Protein AF-A0A9D4TKS0-F1 (afdb_monomer_lite)

pLDDT: mean 78.06, std 18.67, range [32.88, 98.06]

Organism: Chlorella vulgaris (NCBI:txid3077)

Foldseek 3Di:
DDPVVVVVVVVVVVVVVVVVVVVVVVVVLVPCDPLLVVLLVVVVVQQADPVLSVVCCVPPVVLSVDDCVQQQVVLSVVCVVLPQGHPLVNVLCSLAVLSSRADVQFALVLLLVVLVQLVHHSNLVSVPSANLSRVDGSLLLVLLLVVCVVLQFDSNLSSCCCRPPVVLSSVSSVLCCVLCVPSSVVSSPDRDPVVVVVPDPDPPDDDDDDDDDDPPDDDPVVVVVSLVPCVVVVLVSLVVSLVVLVVPPPPDDPPPPVVSSVVSSVSSVVSSVVSVVVVVVVVVPDPPDPDD

Secondary structure (DSSP, 8-state):
--HHHHHHHHHHHHHHHHHHHHHHHHHHHTS--HHHHHHHHHHHHTT--HHHHHHHHHH-GGGGGS-IIIIIHHHHHHHHHTT--THHHHHHHHH-GGGGGS-IIIIIHHHHHHHHHTT--TTHHHH---GGGGTS-HHHHHHHHHHHHHTT--HHHHHHHHHH-HHHHHHHHHHHHHH-HHHHHHT---TT-GGGTS--TT--------------PPPHHHHHHHHHHHHHHHHHHHHHHHHHHHHT--SSSS---HHHHHHHHHHHHHHHHHHHHHHHHHHHSPP-----

Structure (mmCIF, N/CA/C/O backbone):
data_AF-A0A9D4TKS0-F1
#
_entry.id   AF-A0A9D4TKS0-F1
#
loop_
_atom_site.group_PDB
_atom_site.id
_atom_site.type_symbol
_atom_site.label_atom_id
_atom_site.label_alt_id
_atom_site.label_comp_id
_atom_site.label_asym_id
_atom_site.label_entity_id
_atom_site.label_seq_id
_atom_site.pdbx_PDB_ins_code
_atom_site.Cartn_x
_atom_site.Cartn_y
_atom_site.Cartn_z
_atom_site.occupancy
_atom_site.B_iso_or_equiv
_atom_site.auth_seq_id
_atom_site.auth_comp_id
_atom_site.auth_asym_id
_atom_site.auth_atom_id
_atom_site.pdbx_PDB_model_num
ATOM 1 N N . MET A 1 1 ? 24.112 19.909 50.375 1.00 55.34 1 MET A N 1
ATOM 2 C CA . MET A 1 1 ? 23.151 19.239 49.461 1.00 55.34 1 MET A CA 1
ATOM 3 C C . MET A 1 1 ? 23.863 18.834 48.174 1.00 55.34 1 MET A C 1
ATOM 5 O O . MET A 1 1 ? 24.307 19.712 47.439 1.00 55.34 1 MET A O 1
ATOM 9 N N . SER A 1 2 ? 24.017 17.525 47.944 1.00 74.38 2 SER A N 1
ATOM 10 C CA . SER A 1 2 ? 24.824 16.940 46.858 1.00 74.38 2 SER A CA 1
ATOM 11 C C . SER A 1 2 ? 24.284 17.270 45.458 1.00 74.38 2 SER A C 1
ATOM 13 O O . SER A 1 2 ? 23.077 17.291 45.235 1.00 74.38 2 SER A O 1
ATOM 15 N N . VAL A 1 3 ? 25.176 17.509 44.495 1.00 76.56 3 VAL A N 1
ATOM 16 C CA . VAL A 1 3 ? 24.845 17.743 43.074 1.00 76.56 3 VAL A CA 1
ATOM 17 C C . VAL A 1 3 ? 24.069 16.558 42.472 1.00 76.56 3 VAL A C 1
ATOM 19 O O . VAL A 1 3 ? 23.178 16.760 41.644 1.00 76.56 3 VAL A O 1
ATOM 22 N N . ALA A 1 4 ? 24.301 15.342 42.978 1.00 72.69 4 ALA A N 1
ATOM 23 C CA . ALA A 1 4 ? 23.609 14.125 42.555 1.00 72.69 4 ALA A CA 1
ATOM 24 C C . ALA A 1 4 ? 22.087 14.161 42.807 1.00 72.69 4 ALA A C 1
ATOM 26 O O . ALA A 1 4 ? 21.318 13.595 42.026 1.00 72.69 4 ALA A O 1
ATOM 27 N N . SER A 1 5 ? 21.617 14.877 43.839 1.00 75.06 5 SER A N 1
ATOM 28 C CA . SER A 1 5 ? 20.178 14.974 44.136 1.00 75.06 5 SER A CA 1
ATOM 29 C C . SER A 1 5 ? 19.434 15.979 43.248 1.00 75.06 5 SER A C 1
ATOM 31 O O . SER A 1 5 ? 18.209 15.918 43.125 1.00 75.06 5 SER A O 1
ATOM 33 N N . ARG A 1 6 ? 20.150 16.902 42.588 1.00 75.38 6 ARG A N 1
ATOM 34 C CA . ARG A 1 6 ? 19.545 17.876 41.661 1.00 75.38 6 ARG A CA 1
ATOM 35 C C . ARG A 1 6 ? 19.346 17.296 40.263 1.00 75.38 6 ARG A C 1
ATOM 37 O O . ARG A 1 6 ? 18.352 17.620 39.616 1.00 75.38 6 ARG A O 1
ATOM 44 N N . LEU A 1 7 ? 20.264 16.439 39.815 1.00 72.25 7 LEU A N 1
ATOM 45 C CA . LEU A 1 7 ? 20.176 15.767 38.516 1.00 72.25 7 LEU A CA 1
ATOM 46 C C . LEU A 1 7 ? 19.000 14.788 38.476 1.00 72.25 7 LEU A C 1
ATOM 48 O O . LEU A 1 7 ? 18.153 14.906 37.598 1.00 72.25 7 LEU A O 1
ATOM 52 N N . THR A 1 8 ? 18.861 13.931 39.488 1.00 84.00 8 THR A N 1
ATOM 53 C CA . THR A 1 8 ? 17.746 12.970 39.604 1.00 84.00 8 THR A CA 1
ATOM 54 C C . THR A 1 8 ? 16.370 13.642 39.649 1.00 84.00 8 THR A C 1
ATOM 56 O O . THR A 1 8 ? 15.440 13.185 38.985 1.00 84.00 8 THR A O 1
ATOM 59 N N . ARG A 1 9 ? 16.228 14.783 40.340 1.00 80.75 9 ARG A N 1
ATOM 60 C CA . ARG A 1 9 ? 14.964 15.547 40.341 1.00 80.75 9 ARG A CA 1
ATOM 61 C C . ARG A 1 9 ? 14.571 16.074 38.962 1.00 80.75 9 ARG A C 1
ATOM 63 O O . ARG A 1 9 ? 13.382 16.101 38.651 1.00 80.75 9 ARG A O 1
ATOM 70 N N . ARG A 1 10 ? 15.534 16.497 38.135 1.00 82.62 10 ARG A N 1
ATOM 71 C CA . ARG A 1 10 ? 15.244 17.023 36.790 1.00 82.62 10 ARG A CA 1
ATOM 72 C C . ARG A 1 10 ? 14.795 15.918 35.835 1.00 82.62 10 ARG A C 1
ATOM 74 O O . ARG A 1 10 ? 13.834 16.129 35.098 1.00 82.62 10 ARG A O 1
ATOM 81 N N . THR A 1 11 ? 15.417 14.741 35.888 1.00 88.94 11 THR A N 1
ATOM 82 C CA . THR A 1 11 ? 15.036 13.599 35.039 1.00 88.94 11 THR A CA 1
ATOM 83 C C . THR A 1 11 ? 13.640 13.087 35.379 1.00 88.94 11 THR A C 1
ATOM 85 O O . THR A 1 11 ? 12.819 12.904 34.482 1.00 88.94 11 THR A O 1
ATOM 88 N N . ILE A 1 12 ? 13.328 12.951 36.671 1.00 88.75 12 ILE A N 1
ATOM 89 C CA . ILE A 1 12 ? 12.004 12.505 37.127 1.00 88.75 12 ILE A CA 1
ATOM 90 C C . ILE A 1 12 ? 10.926 13.527 36.744 1.00 88.75 12 ILE A C 1
ATOM 92 O O . ILE A 1 12 ? 9.884 13.150 36.218 1.00 88.75 12 ILE A O 1
ATOM 96 N N . ALA A 1 13 ? 11.181 14.826 36.926 1.00 85.56 13 ALA A N 1
ATOM 97 C CA . ALA A 1 13 ? 10.221 15.863 36.545 1.00 85.56 13 ALA A CA 1
ATOM 98 C C . ALA A 1 13 ? 9.935 15.884 35.030 1.00 85.56 13 ALA A C 1
ATOM 100 O O . ALA A 1 13 ? 8.801 16.143 34.626 1.00 85.56 13 ALA A O 1
ATOM 101 N N . SER A 1 14 ? 10.940 15.597 34.195 1.00 87.88 14 SER A N 1
ATOM 102 C CA . SER A 1 14 ? 10.762 15.465 32.744 1.00 87.88 14 SER A CA 1
ATOM 103 C C . SER A 1 14 ? 9.922 14.234 32.388 1.00 87.88 14 SER A C 1
ATOM 105 O O . SER A 1 14 ? 8.939 14.348 31.655 1.00 87.88 14 SER A O 1
ATOM 107 N N . ALA A 1 15 ? 10.236 13.078 32.982 1.00 90.12 15 ALA A N 1
ATOM 108 C CA . ALA A 1 15 ? 9.499 11.835 32.765 1.00 90.12 15 ALA A CA 1
ATOM 109 C C . ALA A 1 15 ? 8.028 11.946 33.201 1.00 90.12 15 ALA A C 1
ATOM 111 O O . ALA A 1 15 ? 7.133 11.557 32.456 1.00 90.12 15 ALA A O 1
ATOM 112 N N . VAL A 1 16 ? 7.757 12.560 34.357 1.00 90.81 16 VAL A N 1
ATOM 113 C CA . VAL A 1 16 ? 6.388 12.784 34.853 1.00 90.81 16 VAL A CA 1
ATOM 114 C C . VAL A 1 16 ? 5.611 13.735 33.940 1.00 90.81 16 VAL A C 1
ATOM 116 O O . VAL A 1 16 ? 4.436 13.493 33.677 1.00 90.81 16 VAL A O 1
ATOM 119 N N . LYS A 1 17 ? 6.245 14.781 33.391 1.00 85.12 17 LYS A N 1
ATOM 120 C CA . LYS A 1 17 ? 5.600 15.655 32.394 1.00 85.12 17 LYS A CA 1
ATOM 121 C C . LYS A 1 17 ? 5.296 14.918 31.087 1.00 85.12 17 LYS A C 1
ATOM 123 O O . LYS A 1 17 ? 4.233 15.145 30.513 1.00 85.12 17 LYS A O 1
ATOM 128 N N . GLY A 1 18 ? 6.190 14.035 30.635 1.00 91.88 18 GLY A N 1
ATOM 129 C CA . GLY A 1 18 ? 5.951 13.158 29.484 1.00 91.88 18 GLY A CA 1
ATOM 130 C C . GLY A 1 18 ? 4.774 12.210 29.719 1.00 91.88 18 GLY A C 1
ATOM 131 O O . GLY A 1 18 ? 3.859 12.148 28.900 1.00 91.88 18 GLY A O 1
ATOM 132 N N . LEU A 1 19 ? 4.739 11.559 30.885 1.00 89.19 19 LEU A N 1
ATOM 133 C CA . LEU A 1 19 ? 3.662 10.652 31.278 1.00 89.19 19 LEU A CA 1
ATOM 134 C C . LEU A 1 19 ? 2.327 11.387 31.445 1.00 89.19 19 LEU A C 1
ATOM 136 O O . LEU A 1 19 ? 1.300 10.895 31.002 1.00 89.19 19 LEU A O 1
ATOM 140 N N . HIS A 1 20 ? 2.325 12.589 32.023 1.00 78.56 20 HIS A N 1
ATOM 141 C CA . HIS A 1 20 ? 1.116 13.397 32.164 1.00 78.56 20 HIS A CA 1
ATOM 142 C C . HIS A 1 20 ? 0.569 13.860 30.806 1.00 78.56 20 HIS A C 1
ATOM 144 O O . HIS A 1 20 ? -0.639 13.812 30.596 1.00 78.56 20 HIS A O 1
ATOM 150 N N . ARG A 1 21 ? 1.433 14.240 29.850 1.00 80.31 21 ARG A N 1
ATOM 151 C CA . ARG A 1 21 ? 1.002 14.526 28.469 1.00 80.31 21 ARG A CA 1
ATOM 152 C C . ARG A 1 21 ? 0.395 13.289 27.807 1.00 80.31 21 ARG A C 1
ATOM 154 O O . ARG A 1 21 ? -0.659 13.406 27.194 1.00 80.31 21 ARG A O 1
ATOM 161 N N . LEU A 1 22 ? 0.995 12.114 28.000 1.00 84.25 22 LEU A N 1
ATOM 162 C CA . LEU A 1 22 ? 0.429 10.838 27.554 1.00 84.25 22 LEU A CA 1
ATOM 163 C C . LEU A 1 22 ? -0.932 10.554 28.201 1.00 84.25 22 LEU A C 1
ATOM 165 O O . LEU A 1 22 ? -1.883 10.251 27.496 1.00 84.25 22 LEU A O 1
ATOM 169 N N . VAL A 1 23 ? -1.063 10.709 29.519 1.00 80.06 23 VAL A N 1
ATOM 170 C CA . VAL A 1 23 ? -2.320 10.474 30.250 1.00 80.06 23 VAL A CA 1
ATOM 171 C C . VAL A 1 23 ? -3.410 11.469 29.852 1.00 80.06 23 VAL A C 1
ATOM 173 O O . VAL A 1 23 ? -4.571 11.079 29.759 1.00 80.06 23 VAL A O 1
ATOM 176 N N . MET A 1 24 ? -3.069 12.728 29.576 1.00 75.44 24 MET A N 1
ATOM 177 C CA . MET A 1 24 ? -4.030 13.730 29.101 1.00 75.44 24 MET A CA 1
ATOM 178 C C . MET A 1 24 ? -4.477 13.452 27.662 1.00 75.44 24 MET A C 1
ATOM 180 O O . MET A 1 24 ? -5.665 13.570 27.371 1.00 75.44 24 MET A O 1
ATOM 184 N N . LEU A 1 25 ? -3.574 12.993 26.787 1.00 73.25 25 LEU A N 1
ATOM 185 C CA . LEU A 1 25 ? -3.942 12.490 25.459 1.00 73.25 25 LEU A CA 1
ATOM 186 C C . LEU A 1 25 ? -4.845 11.252 25.578 1.00 73.25 25 LEU A C 1
ATOM 188 O O . LEU A 1 25 ? -5.899 11.201 24.956 1.00 73.25 25 LEU A O 1
ATOM 192 N N . LEU A 1 26 ? -4.507 10.305 26.458 1.00 67.00 26 LEU A N 1
ATOM 193 C CA . LEU A 1 26 ? -5.308 9.104 26.724 1.00 67.00 26 LEU A CA 1
ATOM 194 C C . LEU A 1 26 ? -6.687 9.430 27.325 1.00 67.00 26 LEU A C 1
ATOM 196 O O . LEU A 1 26 ? -7.675 8.794 26.975 1.00 67.00 26 LEU A O 1
ATOM 200 N N . SER A 1 27 ? -6.781 10.432 28.200 1.00 60.28 27 SER A N 1
ATOM 201 C CA . SER A 1 27 ? -8.046 10.857 28.816 1.00 60.28 27 SER A CA 1
ATOM 202 C C . SER A 1 27 ? -8.930 11.614 27.825 1.00 60.28 27 SER A C 1
ATOM 204 O O . SER A 1 27 ? -10.141 11.422 27.821 1.00 60.28 27 SER A O 1
ATOM 206 N N . SER A 1 28 ? -8.334 12.399 26.923 1.00 57.75 28 SER A N 1
ATOM 207 C CA . SER A 1 28 ? -9.055 13.032 25.816 1.00 57.75 28 SER A CA 1
ATOM 208 C C . SER A 1 28 ? -9.526 12.004 24.773 1.00 57.75 28 SER A C 1
ATOM 210 O O . SER A 1 28 ? -10.580 12.186 24.172 1.00 57.75 28 SER A O 1
ATOM 212 N N . MET A 1 29 ? -8.828 10.869 24.642 1.00 58.50 29 MET A N 1
ATOM 213 C CA . MET A 1 29 ? -9.263 9.719 23.835 1.00 58.50 29 MET A CA 1
ATOM 214 C C . MET A 1 29 ? -10.369 8.865 24.485 1.00 58.50 29 MET A C 1
ATOM 216 O O . MET A 1 29 ? -11.020 8.094 23.783 1.00 58.50 29 MET A O 1
ATOM 220 N N . ARG A 1 30 ? -10.621 8.988 25.798 1.00 57.59 30 ARG A N 1
ATOM 221 C CA . ARG A 1 30 ? -11.668 8.212 26.499 1.00 57.59 30 ARG A CA 1
ATOM 222 C C . ARG A 1 30 ? -13.082 8.754 26.318 1.00 57.59 30 ARG A C 1
ATOM 224 O O . ARG A 1 30 ? -14.036 8.058 26.658 1.00 57.59 30 ARG A O 1
ATOM 231 N N . HIS A 1 31 ? -13.252 9.936 25.734 1.00 58.41 31 HIS A N 1
ATOM 232 C CA . HIS A 1 31 ? -14.534 10.285 25.134 1.00 58.41 31 HIS A CA 1
ATOM 233 C C . HIS A 1 31 ? -14.590 9.697 23.729 1.00 58.41 31 HIS A C 1
ATOM 235 O O . HIS A 1 31 ? -14.363 10.378 22.731 1.00 58.41 31 HIS A O 1
ATOM 241 N N . THR A 1 32 ? -14.890 8.397 23.662 1.00 64.62 32 THR A N 1
ATOM 242 C CA . THR A 1 32 ? -15.322 7.773 22.416 1.00 64.62 32 THR A CA 1
ATOM 243 C C . THR A 1 32 ? -16.574 8.506 21.965 1.00 64.62 32 THR A C 1
ATOM 245 O O . THR A 1 32 ? -17.623 8.415 22.604 1.00 64.62 32 THR A O 1
ATOM 248 N N . SER A 1 33 ? -16.452 9.281 20.891 1.00 83.75 33 SER A N 1
ATOM 249 C CA . SER A 1 33 ? -17.619 9.880 20.255 1.00 83.75 33 SER A CA 1
ATOM 250 C C . SER A 1 33 ? -18.615 8.775 19.882 1.00 83.75 33 SER A C 1
ATOM 252 O O . SER A 1 33 ? -18.212 7.635 19.624 1.00 83.75 33 SER A O 1
ATOM 254 N N . ALA A 1 34 ? -19.906 9.102 19.810 1.00 88.12 34 ALA A N 1
ATOM 255 C CA . ALA A 1 34 ? -20.917 8.163 19.318 1.00 88.12 34 ALA A CA 1
ATOM 256 C C . ALA A 1 34 ? -20.515 7.559 17.953 1.00 88.12 34 ALA A C 1
ATOM 258 O O . ALA A 1 34 ? -20.736 6.375 17.709 1.00 88.12 34 ALA A O 1
ATOM 259 N N . THR A 1 35 ? -19.831 8.342 17.108 1.00 91.06 35 THR A N 1
ATOM 260 C CA . THR A 1 35 ? -19.258 7.898 15.830 1.00 91.06 35 THR A CA 1
ATOM 261 C C . THR A 1 35 ? -18.210 6.803 16.010 1.00 91.06 35 THR A C 1
ATOM 263 O O . THR A 1 35 ? -18.296 5.766 15.359 1.00 91.06 35 THR A O 1
ATOM 266 N N . THR A 1 36 ? -17.256 6.984 16.927 1.00 92.88 36 THR A N 1
ATOM 267 C CA . THR A 1 36 ? -16.220 5.982 17.226 1.00 92.88 36 THR A CA 1
ATOM 268 C C . THR A 1 36 ? -16.853 4.666 17.664 1.00 92.88 36 THR A C 1
ATOM 270 O O . THR A 1 36 ? -16.512 3.612 17.140 1.00 92.88 36 THR A O 1
ATOM 273 N N . GLN A 1 37 ? -17.822 4.732 18.577 1.00 94.44 37 GLN A N 1
ATOM 274 C CA . GLN A 1 37 ? -18.502 3.551 19.104 1.00 94.44 37 GLN A CA 1
ATOM 275 C C . GLN A 1 37 ? -19.321 2.825 18.023 1.00 94.44 37 GLN A C 1
ATOM 277 O O . GLN A 1 37 ? -19.338 1.592 17.976 1.00 94.44 37 GLN A O 1
ATOM 282 N N . TYR A 1 38 ? -19.953 3.589 17.125 1.00 96.31 38 TYR A N 1
ATOM 283 C CA . TYR A 1 38 ? -20.675 3.071 15.967 1.00 96.31 38 TYR A CA 1
ATOM 284 C C . TYR A 1 38 ? -19.747 2.352 14.980 1.00 96.31 38 TYR A C 1
ATOM 286 O O . TYR A 1 38 ? -20.040 1.214 14.607 1.00 96.31 38 TYR A O 1
ATOM 294 N N . VAL A 1 39 ? -18.614 2.963 14.611 1.00 97.19 39 VAL A N 1
ATOM 295 C CA . VAL A 1 39 ? -17.613 2.346 13.724 1.00 97.19 39 VAL A CA 1
ATOM 296 C C . VAL A 1 39 ? -17.037 1.077 14.358 1.00 97.19 39 VAL A C 1
ATOM 298 O O . VAL A 1 39 ? -17.027 0.040 13.699 1.00 97.19 39 VAL A O 1
ATOM 301 N N . SER A 1 40 ? -16.649 1.107 15.640 1.00 96.69 40 SER A N 1
ATOM 302 C CA . SER A 1 40 ? -16.158 -0.084 16.354 1.00 96.69 40 SER A CA 1
ATOM 303 C C . SER A 1 40 ? -17.179 -1.217 16.331 1.00 96.69 40 SER A C 1
ATOM 305 O O . SER A 1 40 ? -16.850 -2.344 15.975 1.00 96.69 40 SER A O 1
ATOM 307 N N . SER A 1 41 ? -18.439 -0.910 16.652 1.00 97.75 41 SER A N 1
ATOM 308 C CA . SER A 1 41 ? -19.523 -1.896 16.661 1.00 97.75 41 SER A CA 1
ATOM 309 C C . SER A 1 41 ? -19.814 -2.444 15.262 1.00 97.75 41 SER A C 1
ATOM 311 O O . SER A 1 41 ? -20.145 -3.618 15.117 1.00 97.75 41 SER A O 1
ATOM 313 N N . TYR A 1 42 ? -19.708 -1.611 14.222 1.00 98.00 42 TYR A N 1
ATOM 314 C CA . TYR A 1 42 ? -19.833 -2.061 12.840 1.00 98.00 42 TYR A CA 1
ATOM 315 C C . TYR A 1 42 ? -18.703 -3.020 12.474 1.00 98.00 42 TYR A C 1
ATOM 317 O O . TYR A 1 42 ? -18.993 -4.148 12.091 1.00 98.00 42 TYR A O 1
ATOM 325 N N . LEU A 1 43 ? -17.442 -2.620 12.654 1.00 97.69 43 LEU A N 1
ATOM 326 C CA . LEU A 1 43 ? -16.275 -3.452 12.350 1.00 97.69 43 LEU A CA 1
ATOM 327 C C . LEU A 1 43 ? -16.288 -4.774 13.134 1.00 97.69 43 LEU A C 1
ATOM 329 O O . LEU A 1 43 ? -15.983 -5.822 12.568 1.00 97.69 43 LEU A O 1
ATOM 333 N N . GLN A 1 44 ? -16.742 -4.753 14.390 1.00 97.62 44 GLN A N 1
ATOM 334 C CA . GLN A 1 44 ? -16.917 -5.963 15.193 1.00 97.62 44 GLN A CA 1
ATOM 335 C C . GLN A 1 44 ? -17.935 -6.932 14.577 1.00 97.62 44 GLN A C 1
ATOM 337 O O . GLN A 1 44 ? -17.680 -8.132 14.504 1.00 97.62 44 GLN A O 1
ATOM 342 N N . ARG A 1 45 ? -19.062 -6.427 14.053 1.00 97.88 45 ARG A N 1
ATOM 343 C CA . ARG A 1 45 ? -20.033 -7.252 13.304 1.00 97.88 45 ARG A CA 1
ATOM 344 C C . ARG A 1 45 ? -19.471 -7.793 11.991 1.00 97.88 45 ARG A C 1
ATOM 346 O O . ARG A 1 45 ? -19.938 -8.826 11.528 1.00 97.88 45 ARG A O 1
ATOM 353 N N . GLN A 1 46 ? -18.482 -7.121 11.401 1.00 97.50 46 GLN A N 1
ATOM 354 C CA . GLN A 1 46 ? -17.780 -7.611 10.210 1.00 97.50 46 GLN A CA 1
ATOM 355 C C . GLN A 1 46 ? -16.722 -8.682 10.534 1.00 97.50 46 GLN A C 1
ATOM 357 O O . GLN A 1 46 ? -16.063 -9.165 9.615 1.00 97.50 46 GLN A O 1
ATOM 362 N N . GLY A 1 47 ? -16.575 -9.068 11.809 1.00 96.25 47 GLY A N 1
ATOM 363 C CA . GLY A 1 47 ? -15.661 -10.116 12.264 1.00 96.25 47 GLY A CA 1
ATOM 364 C C . GLY A 1 47 ? -14.326 -9.606 12.807 1.00 96.25 47 GLY A C 1
ATOM 365 O O . GLY A 1 47 ? -13.468 -10.422 13.123 1.00 96.25 47 GLY A O 1
ATOM 366 N N . ILE A 1 48 ? -14.132 -8.286 12.934 1.00 97.19 48 ILE A N 1
ATOM 367 C CA . ILE A 1 48 ? -12.908 -7.730 13.526 1.00 97.19 48 ILE A CA 1
ATOM 368 C C . ILE A 1 48 ? -12.963 -7.874 15.049 1.00 97.19 48 ILE A C 1
ATOM 370 O O . ILE A 1 48 ? -13.869 -7.361 15.704 1.00 97.19 48 ILE A O 1
ATOM 374 N N . ASP A 1 49 ? -11.987 -8.572 15.623 1.00 96.56 49 ASP A N 1
ATOM 375 C CA . ASP A 1 49 ? -11.927 -8.804 17.063 1.00 96.56 49 ASP A CA 1
ATOM 376 C C . ASP A 1 49 ? -11.586 -7.528 17.855 1.00 96.56 49 ASP A C 1
ATOM 378 O O . ASP A 1 49 ? -11.011 -6.566 17.337 1.00 96.56 49 ASP A O 1
ATOM 382 N N . SER A 1 50 ? -11.924 -7.526 19.146 1.00 96.06 50 SER A N 1
ATOM 383 C CA . SER A 1 50 ? -11.731 -6.370 20.027 1.00 96.06 50 SER A CA 1
ATOM 384 C C . SER A 1 50 ? -10.270 -5.935 20.146 1.00 96.06 50 SER A C 1
ATOM 386 O O . SER A 1 50 ? -10.008 -4.737 20.208 1.00 96.06 50 SER A O 1
ATOM 388 N N . PHE A 1 51 ? -9.318 -6.872 20.129 1.00 95.25 51 PHE A N 1
ATOM 389 C CA . PHE A 1 51 ? -7.896 -6.543 20.212 1.00 95.25 51 PHE A CA 1
ATOM 390 C C . PHE A 1 51 ? -7.425 -5.819 18.943 1.00 95.25 51 PHE A C 1
ATOM 392 O O . PHE A 1 51 ? -6.733 -4.804 19.033 1.00 95.25 51 PHE A O 1
ATOM 399 N N . THR A 1 52 ? -7.865 -6.259 17.761 1.00 95.81 52 THR A N 1
ATOM 400 C CA . THR A 1 52 ? -7.594 -5.546 16.499 1.00 95.81 52 THR A CA 1
ATOM 401 C C . THR A 1 52 ? -8.224 -4.154 16.477 1.00 95.81 52 THR A C 1
ATOM 403 O O . THR A 1 52 ? -7.611 -3.218 15.968 1.00 95.81 52 THR A O 1
ATOM 406 N N . LEU A 1 53 ? -9.417 -3.978 17.054 1.00 96.38 53 LEU A N 1
ATOM 407 C CA . LEU A 1 53 ? -10.051 -2.659 17.166 1.00 96.38 53 LEU A CA 1
ATOM 408 C C . LEU A 1 53 ? -9.269 -1.711 18.081 1.00 96.38 53 LEU A C 1
ATOM 410 O O . LEU A 1 53 ? -9.068 -0.551 17.722 1.00 96.38 53 LEU A O 1
ATOM 414 N N . GLU A 1 54 ? -8.792 -2.191 19.229 1.00 93.94 54 GLU A N 1
ATOM 415 C CA . GLU A 1 54 ? -7.931 -1.407 20.123 1.00 93.94 54 GLU A CA 1
ATOM 416 C C . GLU A 1 54 ? -6.607 -1.042 19.438 1.00 93.94 54 GLU A C 1
ATOM 418 O O . GLU A 1 54 ? -6.177 0.114 19.476 1.00 93.94 54 GLU A O 1
ATOM 423 N N . TYR A 1 55 ? -5.996 -2.002 18.737 1.00 92.69 55 TYR A N 1
ATOM 424 C CA . TYR A 1 55 ? -4.799 -1.768 17.936 1.00 92.69 55 TYR A CA 1
ATOM 425 C C . TYR A 1 55 ? -5.035 -0.706 16.853 1.00 92.69 55 TYR A C 1
ATOM 427 O O . TYR A 1 55 ? -4.235 0.224 16.719 1.00 92.69 55 TYR A O 1
ATOM 435 N N . LEU A 1 56 ? -6.148 -0.790 16.117 1.00 95.00 56 LEU A N 1
ATOM 436 C CA . LEU A 1 56 ? -6.554 0.214 15.131 1.00 95.00 56 LEU A CA 1
ATOM 437 C C . LEU A 1 56 ? -6.737 1.590 15.766 1.00 95.00 56 LEU A C 1
ATOM 439 O O . LEU A 1 56 ? -6.334 2.595 15.186 1.00 95.00 56 LEU A O 1
ATOM 443 N N . GLN A 1 57 ? -7.331 1.656 16.957 1.00 92.62 57 GLN A N 1
ATOM 444 C CA . GLN A 1 57 ? -7.579 2.922 17.642 1.00 92.62 57 GLN A CA 1
ATOM 445 C C . GLN A 1 57 ? -6.273 3.617 18.038 1.00 92.62 57 GLN A C 1
ATOM 447 O O . GLN A 1 57 ? -6.190 4.843 17.975 1.00 92.62 57 GLN A O 1
ATOM 452 N N . ILE A 1 58 ? -5.248 2.842 18.401 1.00 90.19 58 ILE A N 1
ATOM 453 C CA . ILE A 1 58 ? -3.920 3.355 18.754 1.00 90.19 58 ILE A CA 1
ATOM 454 C C . ILE A 1 58 ? -3.121 3.734 17.500 1.00 90.19 58 ILE A C 1
ATOM 456 O O . ILE A 1 58 ? -2.512 4.802 17.461 1.00 90.19 58 ILE A O 1
ATOM 460 N N . THR A 1 59 ? -3.105 2.872 16.482 1.00 91.44 59 THR A N 1
ATOM 461 C CA . THR A 1 59 ? -2.231 3.037 15.306 1.00 91.44 59 THR A CA 1
ATOM 462 C C . THR A 1 59 ? -2.819 3.943 14.231 1.00 91.44 59 THR A C 1
ATOM 464 O O . THR A 1 59 ? -2.089 4.716 13.613 1.00 91.44 59 THR A O 1
ATOM 467 N N . ARG A 1 60 ? -4.137 3.887 14.016 1.00 93.81 60 ARG A N 1
ATOM 468 C CA . ARG A 1 60 ? -4.869 4.682 13.022 1.00 93.81 60 ARG A CA 1
ATOM 469 C C . ARG A 1 60 ? -6.204 5.201 13.571 1.00 93.81 60 ARG A C 1
ATOM 471 O O . ARG A 1 60 ? -7.267 4.856 13.050 1.00 93.81 60 ARG A O 1
ATOM 478 N N . PRO A 1 61 ? -6.182 6.136 14.542 1.00 93.38 61 PRO A N 1
ATOM 479 C CA . PRO A 1 61 ? -7.404 6.706 15.120 1.00 93.38 61 PRO A CA 1
ATOM 480 C C . PRO A 1 61 ? -8.318 7.385 14.084 1.00 93.38 61 PRO A C 1
ATOM 482 O O . PRO A 1 61 ? -9.520 7.513 14.310 1.00 93.38 61 PRO A O 1
ATOM 485 N N . PHE A 1 62 ? -7.773 7.807 12.936 1.00 93.38 62 PHE A N 1
ATOM 486 C CA . PHE A 1 62 ? -8.542 8.419 11.851 1.00 93.38 62 PHE A CA 1
ATOM 487 C C . PHE A 1 62 ? -9.596 7.480 11.240 1.00 93.38 62 PHE A C 1
ATOM 489 O O . PHE A 1 62 ? -10.648 7.967 10.836 1.00 93.38 62 PHE A O 1
ATOM 496 N N . VAL A 1 63 ? -9.387 6.156 11.251 1.00 95.50 63 VAL A N 1
ATOM 497 C CA . VAL A 1 63 ? -10.365 5.180 10.725 1.00 95.50 63 VAL A CA 1
ATOM 498 C C . VAL A 1 63 ? -11.722 5.311 11.430 1.00 95.50 63 VAL A C 1
ATOM 500 O O . VAL A 1 63 ? -12.767 5.223 10.796 1.00 95.50 63 VAL A O 1
ATOM 503 N N . PHE A 1 64 ? -11.731 5.639 12.725 1.00 95.12 64 PHE A N 1
ATOM 504 C CA . PHE A 1 64 ? -12.960 5.821 13.510 1.00 95.12 64 PHE A CA 1
ATOM 505 C C . PHE A 1 64 ? -13.693 7.142 13.243 1.00 95.12 64 PHE A C 1
ATOM 507 O O . PHE A 1 64 ? -14.734 7.404 13.849 1.00 95.12 64 PHE A O 1
ATOM 514 N N . ARG A 1 65 ? -13.142 7.992 12.372 1.00 94.62 65 ARG A N 1
ATOM 515 C CA . ARG A 1 65 ? -13.778 9.226 11.894 1.00 94.62 65 ARG A CA 1
ATOM 516 C C . ARG A 1 65 ? -14.367 9.076 10.491 1.00 94.62 65 ARG A C 1
ATOM 518 O O . ARG A 1 65 ? -15.039 10.002 10.044 1.00 94.62 65 ARG A O 1
ATOM 525 N N . LEU A 1 66 ? -14.112 7.952 9.821 1.00 95.75 66 LEU A N 1
ATOM 526 C CA . LEU A 1 66 ? -14.644 7.653 8.497 1.00 95.75 66 LEU A CA 1
ATOM 527 C C . LEU A 1 66 ? -16.143 7.347 8.554 1.00 95.75 66 LEU A C 1
ATOM 529 O O . LEU A 1 66 ? -16.678 6.878 9.564 1.00 95.75 66 LEU A O 1
ATOM 533 N N . SER A 1 67 ? -16.827 7.600 7.444 1.00 96.81 67 SER A N 1
ATOM 534 C CA . SER A 1 67 ? -18.206 7.183 7.250 1.00 96.81 67 SER A CA 1
ATOM 535 C C . SER A 1 67 ? -18.248 5.686 6.977 1.00 96.81 67 SER A C 1
ATOM 537 O O . SER A 1 67 ? -17.639 5.199 6.027 1.00 96.81 67 SER A O 1
ATOM 539 N N . VAL A 1 68 ? -19.029 4.947 7.769 1.00 97.44 68 VAL A N 1
ATOM 540 C CA . VAL A 1 68 ? -19.229 3.514 7.521 1.00 97.44 68 VAL A CA 1
ATOM 541 C C . VAL A 1 68 ? -19.773 3.277 6.113 1.00 97.44 68 VAL A C 1
ATOM 543 O O . VAL A 1 68 ? -19.208 2.474 5.389 1.00 97.44 68 VAL A O 1
ATOM 546 N N . ALA A 1 69 ? -20.815 4.007 5.710 1.00 97.56 69 ALA A N 1
ATOM 547 C CA . ALA A 1 69 ? -21.499 3.773 4.439 1.00 97.56 69 ALA A CA 1
ATOM 548 C C . ALA A 1 69 ? -20.699 4.238 3.211 1.00 97.56 69 ALA A C 1
ATOM 550 O O . ALA A 1 69 ? -20.814 3.633 2.151 1.00 97.56 69 ALA A O 1
ATOM 551 N N . ARG A 1 70 ? -19.932 5.334 3.323 1.00 96.81 70 ARG A N 1
ATOM 552 C CA . ARG A 1 70 ? -19.206 5.905 2.173 1.00 96.81 70 ARG A CA 1
ATOM 553 C C . ARG A 1 70 ? -17.780 5.395 2.031 1.00 96.81 70 ARG A C 1
ATOM 555 O O . ARG A 1 70 ? -17.319 5.273 0.907 1.00 96.81 70 ARG A O 1
ATOM 562 N N . ASP A 1 71 ? -17.110 5.104 3.143 1.00 96.62 71 ASP A N 1
ATOM 563 C CA . ASP A 1 71 ? -15.676 4.819 3.131 1.00 96.62 71 ASP A CA 1
ATOM 564 C C . ASP A 1 71 ? -15.413 3.343 3.473 1.00 96.62 71 ASP A C 1
ATOM 566 O O . ASP A 1 71 ? -14.833 2.605 2.685 1.00 96.62 71 ASP A O 1
ATOM 570 N N . ILE A 1 72 ? -15.895 2.868 4.629 1.00 97.75 72 ILE A N 1
ATOM 571 C CA . ILE A 1 72 ? -15.518 1.542 5.155 1.00 97.75 72 ILE A CA 1
ATOM 572 C C . ILE A 1 72 ? -16.256 0.400 4.439 1.00 97.75 72 ILE A C 1
ATOM 574 O O . ILE A 1 72 ? -15.651 -0.610 4.084 1.00 97.75 72 ILE A O 1
ATOM 578 N N . GLU A 1 73 ? -17.571 0.513 4.263 1.00 97.94 73 GLU A N 1
ATOM 579 C CA . GLU A 1 73 ? -18.411 -0.543 3.692 1.00 97.94 73 GLU A CA 1
ATOM 580 C C . GLU A 1 73 ? -18.036 -0.888 2.242 1.00 97.94 73 GLU A C 1
ATOM 582 O O . GLU A 1 73 ? -17.876 -2.082 1.965 1.00 97.94 73 GLU A O 1
ATOM 587 N N . PRO A 1 74 ? -17.800 0.086 1.337 1.00 98.06 74 PRO A N 1
ATOM 588 C CA . PRO A 1 74 ? -17.318 -0.209 -0.010 1.00 98.06 74 PRO A CA 1
ATOM 589 C C . PRO A 1 74 ? -15.993 -0.974 -0.003 1.00 98.06 74 PRO A C 1
ATOM 591 O O . PRO A 1 74 ? -15.871 -1.980 -0.699 1.00 98.06 74 PRO A O 1
ATOM 594 N N . VAL A 1 75 ? -15.037 -0.571 0.842 1.00 97.69 75 VAL A N 1
ATOM 595 C CA . VAL A 1 75 ? -13.742 -1.255 0.977 1.00 97.69 75 VAL A CA 1
ATOM 596 C C . VAL A 1 75 ? -13.923 -2.691 1.451 1.00 97.69 75 VAL A C 1
ATOM 598 O O . VAL A 1 75 ? -13.377 -3.613 0.851 1.00 97.69 75 VAL A O 1
ATOM 601 N N . LEU A 1 76 ? -14.708 -2.919 2.506 1.00 97.44 76 LEU A N 1
ATOM 602 C CA . LEU A 1 76 ? -14.940 -4.271 3.019 1.00 97.44 76 LEU A CA 1
ATOM 603 C C . LEU A 1 76 ? -15.692 -5.151 2.015 1.00 97.44 76 LEU A C 1
ATOM 605 O O . LEU A 1 76 ? -15.411 -6.347 1.916 1.00 97.44 76 LEU A O 1
ATOM 609 N N . SER A 1 77 ? -16.634 -4.578 1.266 1.00 97.94 77 SER A N 1
ATOM 610 C CA . SER A 1 77 ? -17.333 -5.275 0.185 1.00 97.94 77 SER A CA 1
ATOM 611 C C . SER A 1 77 ? -16.365 -5.669 -0.932 1.00 97.94 77 SER A C 1
ATOM 613 O O . SER A 1 77 ? -16.332 -6.832 -1.341 1.00 97.94 77 SER A O 1
ATOM 615 N N . TRP A 1 78 ? -15.513 -4.736 -1.363 1.00 97.38 78 TRP A N 1
ATOM 616 C CA . TRP A 1 78 ? -14.480 -4.991 -2.361 1.00 97.38 78 TRP A CA 1
ATOM 617 C C . TRP A 1 78 ? -13.516 -6.088 -1.897 1.00 97.38 78 TRP A C 1
ATOM 619 O O . TRP A 1 78 ? -13.315 -7.068 -2.614 1.00 97.38 78 TRP A O 1
ATOM 629 N N . LEU A 1 79 ? -13.019 -6.006 -0.657 1.00 96.38 79 LEU A N 1
ATOM 630 C CA . LEU A 1 79 ? -12.140 -7.008 -0.046 1.00 96.38 79 LEU A CA 1
ATOM 631 C C . LEU A 1 79 ? -12.765 -8.407 -0.054 1.00 96.38 79 LEU A C 1
ATOM 633 O O . LEU A 1 79 ? -12.098 -9.377 -0.414 1.00 96.38 79 LEU A O 1
ATOM 637 N N . ARG A 1 80 ? -14.059 -8.534 0.253 1.00 96.12 80 ARG A N 1
ATOM 638 C CA . ARG A 1 80 ? -14.758 -9.826 0.158 1.00 96.12 80 ARG A CA 1
ATOM 639 C C . ARG A 1 80 ? -14.878 -10.321 -1.271 1.00 96.12 80 ARG A C 1
ATOM 641 O O . ARG A 1 80 ? -14.730 -11.520 -1.492 1.00 96.12 80 ARG A O 1
ATOM 648 N N . SER A 1 81 ? -15.122 -9.424 -2.224 1.00 96.31 81 SER A N 1
ATOM 649 C CA . SER A 1 81 ? -15.232 -9.782 -3.642 1.00 96.31 81 SER A CA 1
ATOM 650 C C . SER A 1 81 ? -13.926 -10.378 -4.187 1.00 96.31 81 SER A C 1
ATOM 652 O O . SER A 1 81 ? -13.954 -11.329 -4.966 1.00 96.31 81 SER A O 1
ATOM 654 N N . VAL A 1 82 ? -12.778 -9.912 -3.680 1.00 94.62 82 VAL A N 1
ATOM 655 C CA . VAL A 1 82 ? -11.451 -10.483 -3.959 1.00 94.62 82 VAL A CA 1
ATOM 656 C C . VAL A 1 82 ? -11.068 -11.630 -3.003 1.00 94.62 82 VAL A C 1
ATOM 658 O O . VAL A 1 82 ? -9.927 -12.077 -2.986 1.00 94.62 82 VAL A O 1
ATOM 661 N N . GLY A 1 83 ? -12.005 -12.167 -2.216 1.00 93.38 83 GLY A N 1
ATOM 662 C CA . GLY A 1 83 ? -11.784 -13.346 -1.369 1.00 93.38 83 GLY A CA 1
ATOM 663 C C . GLY A 1 83 ? -11.103 -13.079 -0.018 1.00 93.38 83 GLY A C 1
ATOM 664 O O . GLY A 1 83 ? -10.631 -14.023 0.623 1.00 93.38 83 GLY A O 1
ATOM 665 N N . CYS A 1 84 ? -11.052 -11.824 0.438 1.00 93.81 84 CYS A N 1
ATOM 666 C CA . CYS A 1 84 ? -10.623 -11.443 1.784 1.00 93.81 84 CYS A CA 1
ATOM 667 C C . CYS A 1 84 ? -11.831 -11.329 2.727 1.00 93.81 84 CYS A C 1
ATOM 669 O O . CYS A 1 84 ? -12.517 -10.309 2.785 1.00 93.81 84 CYS A O 1
ATOM 671 N N . GLY A 1 85 ? -12.105 -12.390 3.481 1.00 93.44 85 GLY A N 1
ATOM 672 C CA . GLY A 1 85 ? -13.142 -12.409 4.511 1.00 93.44 85 GLY A CA 1
ATOM 673 C C . GLY A 1 85 ? -12.717 -13.242 5.718 1.00 93.44 85 GLY A C 1
ATOM 674 O O . GLY A 1 85 ? -11.701 -13.937 5.664 1.00 93.44 85 GLY A O 1
ATOM 675 N N . GLY A 1 86 ? -13.496 -13.170 6.801 1.00 94.12 86 GLY A N 1
ATOM 676 C CA . GLY A 1 86 ? -13.214 -13.896 8.044 1.00 94.12 86 GLY A CA 1
ATOM 677 C C . GLY A 1 86 ? -11.837 -13.546 8.614 1.00 94.12 86 GLY A C 1
ATOM 678 O O . GLY A 1 86 ? -11.449 -12.379 8.623 1.00 94.12 86 GLY A O 1
ATOM 679 N N . ASP A 1 87 ? -11.078 -14.560 9.022 1.00 94.75 87 ASP A N 1
ATOM 680 C CA . ASP A 1 87 ? -9.768 -14.391 9.666 1.00 94.75 87 ASP A CA 1
ATOM 681 C C . ASP A 1 87 ? -8.749 -13.661 8.778 1.00 94.75 87 ASP A C 1
ATOM 683 O O . ASP A 1 87 ? -7.982 -12.833 9.263 1.00 94.75 87 ASP A O 1
ATOM 687 N N . LYS A 1 88 ? -8.802 -13.867 7.452 1.00 93.25 88 LYS A N 1
ATOM 688 C CA . LYS A 1 88 ? -7.911 -13.167 6.508 1.00 93.25 88 LYS A CA 1
ATOM 689 C C . LYS A 1 88 ? -8.107 -11.656 6.538 1.00 93.25 88 LYS A C 1
ATOM 691 O O . LYS A 1 88 ? -7.145 -10.915 6.366 1.00 93.25 88 LYS A O 1
ATOM 696 N N . LEU A 1 89 ? -9.346 -11.202 6.739 1.00 94.50 89 LEU A N 1
ATOM 697 C CA . LEU A 1 89 ? -9.645 -9.779 6.860 1.00 94.50 89 LEU A CA 1
ATOM 698 C C . LEU A 1 89 ? -9.054 -9.216 8.154 1.00 94.50 89 LEU A C 1
ATOM 700 O O . LEU A 1 89 ? -8.472 -8.135 8.135 1.00 94.50 89 LEU A O 1
ATOM 704 N N . VAL A 1 90 ? -9.171 -9.954 9.261 1.00 95.69 90 VAL A N 1
ATOM 705 C CA . VAL A 1 90 ? -8.594 -9.560 10.553 1.00 95.69 90 VAL A CA 1
ATOM 706 C C . VAL A 1 90 ? -7.078 -9.426 10.442 1.00 95.69 90 VAL A C 1
ATOM 708 O O . VAL A 1 90 ? -6.524 -8.391 10.812 1.00 95.69 90 VAL A O 1
ATOM 711 N N . ASP A 1 91 ? -6.414 -10.430 9.870 1.00 93.94 91 ASP A N 1
ATOM 712 C CA . ASP A 1 91 ? -4.967 -10.408 9.676 1.00 93.94 91 ASP A CA 1
ATOM 713 C C . ASP A 1 91 ? -4.539 -9.273 8.744 1.00 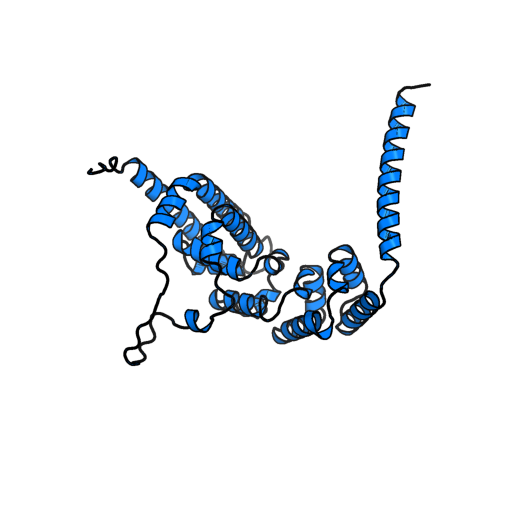93.94 91 ASP A C 1
ATOM 715 O O . ASP A 1 91 ? -3.599 -8.544 9.063 1.00 93.94 91 ASP A O 1
ATOM 719 N N . LEU A 1 92 ? -5.255 -9.051 7.640 1.00 93.69 92 LEU A N 1
ATOM 720 C CA . LEU A 1 92 ? -4.967 -7.948 6.725 1.00 93.69 92 LEU A CA 1
ATOM 721 C C . LEU A 1 92 ? -5.083 -6.588 7.421 1.00 93.69 92 LEU A C 1
ATOM 723 O O . LEU A 1 92 ? -4.194 -5.753 7.290 1.00 93.69 92 LEU A O 1
ATOM 727 N N . VAL A 1 93 ? -6.139 -6.371 8.207 1.00 95.12 93 VAL A N 1
ATOM 728 C CA . VAL A 1 93 ? -6.347 -5.114 8.938 1.00 95.12 93 VAL A CA 1
ATOM 729 C C . VAL A 1 93 ? -5.285 -4.903 10.022 1.00 95.12 93 VAL A C 1
ATOM 731 O O . VAL A 1 93 ? -4.861 -3.768 10.235 1.00 95.12 93 VAL A O 1
ATOM 734 N N . ARG A 1 94 ? -4.807 -5.971 10.674 1.00 93.56 94 ARG A N 1
ATOM 735 C CA . ARG A 1 94 ? -3.691 -5.889 11.634 1.00 93.56 94 ARG A CA 1
ATOM 736 C C . ARG A 1 94 ? -2.388 -5.450 10.967 1.00 93.56 94 ARG A C 1
ATOM 738 O O . ARG A 1 94 ? -1.685 -4.612 11.520 1.00 93.56 94 ARG A O 1
ATOM 745 N N . HIS A 1 95 ? -2.067 -6.000 9.796 1.00 92.31 95 HIS A N 1
ATOM 746 C CA . HIS A 1 95 ? -0.801 -5.717 9.107 1.00 92.31 95 HIS A CA 1
ATOM 747 C C . HIS A 1 95 ? -0.840 -4.422 8.285 1.00 92.31 95 HIS A C 1
ATOM 749 O O . HIS A 1 95 ? 0.166 -3.724 8.173 1.00 92.31 95 HIS A O 1
ATOM 755 N N . ALA A 1 96 ? -1.997 -4.084 7.720 1.00 93.75 96 ALA A N 1
ATOM 756 C CA . ALA A 1 96 ? -2.188 -2.943 6.836 1.00 93.75 96 ALA A CA 1
ATOM 757 C C . ALA A 1 96 ? -3.468 -2.166 7.196 1.00 93.75 96 ALA A C 1
ATOM 759 O O . ALA A 1 96 ? -4.398 -2.079 6.393 1.00 93.75 96 ALA A O 1
ATOM 760 N N . PRO A 1 97 ? -3.527 -1.508 8.369 1.00 94.06 97 PRO A N 1
ATOM 761 C CA . PRO A 1 97 ? -4.740 -0.831 8.844 1.00 94.06 97 PRO A CA 1
ATOM 762 C C . PRO A 1 97 ? -5.216 0.317 7.937 1.00 94.06 97 PRO A C 1
ATOM 764 O O . PRO A 1 97 ? -6.350 0.772 8.045 1.00 94.06 97 PRO A O 1
ATOM 767 N N . GLY A 1 98 ? -4.349 0.807 7.043 1.00 92.50 98 GLY A N 1
ATOM 768 C CA . GLY A 1 98 ? -4.662 1.894 6.102 1.00 92.50 98 GLY A CA 1
ATOM 769 C C . GLY A 1 98 ? -5.558 1.464 4.958 1.00 92.50 98 GLY A C 1
ATOM 770 O O . GLY A 1 98 ? -6.160 2.317 4.313 1.00 92.50 98 GLY A O 1
ATOM 771 N N . ILE A 1 99 ? -5.699 0.156 4.744 1.00 95.56 99 ILE A N 1
ATOM 772 C CA . ILE A 1 99 ? -6.577 -0.367 3.707 1.00 95.56 99 ILE A CA 1
ATOM 773 C C . ILE A 1 99 ? -8.028 0.075 3.922 1.00 95.56 99 ILE A C 1
ATOM 775 O O . ILE A 1 99 ? -8.713 0.381 2.957 1.00 95.56 99 ILE A O 1
ATOM 779 N N . LEU A 1 100 ? -8.465 0.218 5.181 1.00 95.88 100 LEU A N 1
ATOM 780 C CA . LEU A 1 100 ? -9.816 0.671 5.541 1.00 95.88 100 LEU A CA 1
ATOM 781 C C . LEU A 1 100 ? -10.094 2.139 5.186 1.00 95.88 100 LEU A C 1
ATOM 783 O O . LEU A 1 100 ? -11.245 2.561 5.232 1.00 95.88 100 LEU A O 1
ATOM 787 N N . SER A 1 101 ? -9.055 2.915 4.873 1.00 95.31 101 SER A N 1
ATOM 788 C CA . SER A 1 101 ? -9.164 4.303 4.407 1.00 95.31 101 SER A CA 1
ATOM 789 C C . SER A 1 101 ? -8.905 4.465 2.908 1.00 95.31 101 SER A C 1
ATOM 791 O O . SER A 1 101 ? -8.926 5.591 2.418 1.00 95.31 101 SER A O 1
ATOM 793 N N . ALA A 1 102 ? -8.619 3.379 2.186 1.00 95.38 102 ALA A N 1
ATOM 794 C CA . ALA A 1 102 ? -8.373 3.438 0.752 1.00 95.38 102 ALA A CA 1
ATOM 795 C C . ALA A 1 102 ? -9.686 3.656 -0.016 1.00 95.38 102 ALA 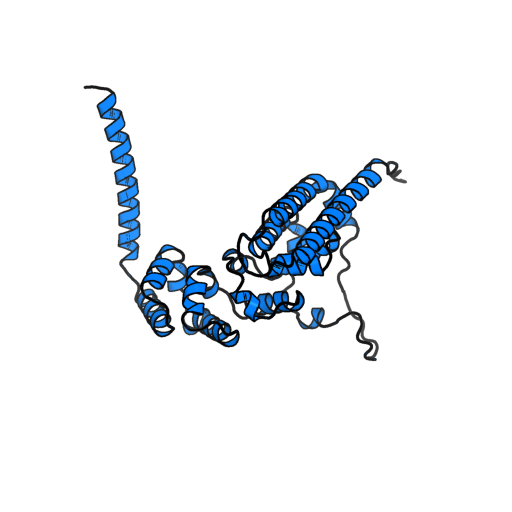A C 1
ATOM 797 O O . ALA A 1 102 ? -10.713 3.078 0.323 1.00 95.38 102 ALA A O 1
ATOM 798 N N . SER A 1 103 ? -9.649 4.465 -1.075 1.00 95.31 103 SER A N 1
ATOM 799 C CA . SER A 1 103 ? -10.770 4.578 -2.016 1.00 95.31 103 SER A CA 1
ATOM 800 C C . SER A 1 103 ? -10.826 3.324 -2.890 1.00 95.31 103 SER A C 1
ATOM 802 O O . SER A 1 103 ? -9.793 2.881 -3.401 1.00 95.31 103 SER A O 1
ATOM 804 N N . VAL A 1 104 ? -12.012 2.735 -3.063 1.00 95.94 104 VAL A N 1
ATOM 805 C CA . VAL A 1 104 ? -12.179 1.582 -3.963 1.00 95.94 104 VAL A CA 1
ATOM 806 C C . VAL A 1 104 ? -11.857 1.997 -5.397 1.00 95.94 104 VAL A C 1
ATOM 808 O O . VAL A 1 104 ? -10.996 1.382 -6.023 1.00 95.94 104 VAL A O 1
ATOM 811 N N . ASP A 1 105 ? -12.471 3.088 -5.850 1.00 95.38 105 ASP A N 1
ATOM 812 C CA . ASP A 1 105 ? -12.399 3.552 -7.236 1.00 95.38 105 ASP A CA 1
ATOM 813 C C . ASP A 1 105 ? -11.043 4.198 -7.559 1.00 95.38 105 ASP A C 1
ATOM 815 O O . ASP A 1 105 ? -10.475 3.971 -8.625 1.00 95.38 105 ASP A O 1
ATOM 819 N N . ASP A 1 106 ? -10.483 4.978 -6.626 1.00 93.19 106 ASP A N 1
ATOM 820 C CA . ASP A 1 106 ? -9.243 5.725 -6.890 1.00 93.19 106 ASP A CA 1
ATOM 821 C C . ASP A 1 106 ? -7.974 4.936 -6.550 1.00 93.19 106 ASP A C 1
ATOM 823 O O . ASP A 1 106 ? -6.881 5.307 -6.989 1.00 93.19 106 ASP A O 1
ATOM 827 N N . HIS A 1 107 ? -8.084 3.871 -5.747 1.00 94.75 107 HIS A N 1
ATOM 828 C CA . HIS A 1 107 ? -6.913 3.157 -5.238 1.00 94.75 107 HIS A CA 1
ATOM 829 C C . HIS A 1 107 ? -6.998 1.640 -5.378 1.00 94.75 107 HIS A C 1
ATOM 831 O O . HIS A 1 107 ? -6.128 1.051 -6.013 1.00 94.75 107 HIS A O 1
ATOM 837 N N . LEU A 1 108 ? -8.004 0.975 -4.806 1.00 95.81 108 LEU A N 1
ATOM 838 C CA . LEU A 1 108 ? -8.010 -0.494 -4.740 1.00 95.81 108 LEU A CA 1
ATOM 839 C C . LEU A 1 108 ? -8.219 -1.156 -6.109 1.00 95.81 108 LEU A C 1
ATOM 841 O O . LEU A 1 108 ? -7.469 -2.070 -6.456 1.00 95.81 108 LEU A O 1
ATOM 845 N N . GLU A 1 109 ? -9.180 -0.686 -6.908 1.00 95.75 109 GLU A N 1
ATOM 846 C CA . GLU A 1 109 ? -9.377 -1.169 -8.280 1.00 95.75 109 GLU A CA 1
ATOM 847 C C . GLU A 1 109 ? -8.172 -0.860 -9.183 1.00 95.75 109 GLU A C 1
ATOM 849 O O . GLU A 1 109 ? -7.641 -1.793 -9.800 1.00 95.75 109 GLU A O 1
ATOM 854 N N . PRO A 1 110 ? -7.650 0.384 -9.202 1.00 95.56 110 PRO A N 1
ATOM 855 C CA . PRO A 1 110 ? -6.406 0.703 -9.888 1.00 95.56 110 PRO A CA 1
ATOM 856 C C . PRO A 1 110 ? -5.233 -0.196 -9.518 1.00 95.56 110 PRO A C 1
ATOM 858 O O . PRO A 1 110 ? -4.492 -0.644 -10.394 1.00 95.56 110 PRO A O 1
ATOM 861 N N . LEU A 1 111 ? -5.049 -0.466 -8.225 1.00 95.94 111 LEU A N 1
ATOM 862 C CA . LEU A 1 111 ? -3.950 -1.290 -7.741 1.00 95.94 111 LEU A CA 1
ATOM 863 C C . LEU A 1 111 ? -4.119 -2.745 -8.180 1.00 95.94 111 LEU A C 1
ATOM 865 O O . LEU A 1 111 ? -3.154 -3.370 -8.616 1.00 95.94 111 LEU A O 1
ATOM 869 N N . ALA A 1 112 ? -5.338 -3.280 -8.110 1.00 95.81 112 ALA A N 1
ATOM 870 C CA . ALA A 1 112 ? -5.636 -4.629 -8.574 1.00 95.81 112 ALA A CA 1
ATOM 871 C C . ALA A 1 112 ? -5.383 -4.800 -10.072 1.00 95.81 112 ALA A C 1
ATOM 873 O O . ALA A 1 112 ? -4.818 -5.814 -10.484 1.00 95.81 112 ALA A O 1
ATOM 874 N N . ALA A 1 113 ? -5.736 -3.803 -10.877 1.00 95.88 113 ALA A N 1
ATOM 875 C CA . ALA A 1 113 ? -5.435 -3.806 -12.298 1.00 95.88 113 ALA A CA 1
ATOM 876 C C . ALA A 1 113 ? -3.929 -3.698 -12.568 1.00 95.88 113 ALA A C 1
ATOM 878 O O . ALA A 1 113 ? -3.415 -4.464 -13.376 1.00 95.88 113 ALA A O 1
ATOM 879 N N . LEU A 1 114 ? -3.197 -2.842 -11.843 1.00 95.19 114 LEU A N 1
ATOM 880 C CA . LEU A 1 114 ? -1.736 -2.757 -11.955 1.00 95.19 114 LEU A CA 1
ATOM 881 C C . LEU A 1 114 ? -1.067 -4.105 -11.627 1.00 95.19 114 LEU A C 1
ATOM 883 O O . LEU A 1 114 ? -0.151 -4.540 -12.326 1.00 95.19 114 LEU A O 1
ATOM 887 N N . VAL A 1 115 ? -1.555 -4.792 -10.591 1.00 95.56 115 VAL A N 1
ATOM 888 C CA . VAL A 1 115 ? -1.129 -6.148 -10.215 1.00 95.56 115 VAL A CA 1
ATOM 889 C C . VAL A 1 115 ? -1.466 -7.164 -11.309 1.00 95.56 115 VAL A C 1
ATOM 891 O O . VAL A 1 115 ? -0.645 -8.029 -11.613 1.00 95.56 115 VAL A O 1
ATOM 894 N N . GLN A 1 116 ? -2.638 -7.058 -11.935 1.00 95.38 116 GLN A N 1
ATOM 895 C CA . GLN A 1 116 ? -3.044 -7.929 -13.038 1.00 95.38 116 GLN A CA 1
ATOM 896 C C . GLN A 1 116 ? -2.202 -7.701 -14.302 1.00 95.38 116 GLN A C 1
ATOM 898 O O . GLN A 1 116 ? -1.776 -8.660 -14.942 1.00 95.38 116 GLN A O 1
ATOM 903 N N . GLU A 1 117 ? -1.889 -6.448 -14.631 1.00 94.56 117 GLU A N 1
ATOM 904 C CA . GLU A 1 117 ? -0.968 -6.076 -15.711 1.00 94.56 117 GLU A CA 1
ATOM 905 C C . GLU A 1 117 ? 0.466 -6.554 -15.455 1.00 94.56 117 GLU A C 1
ATOM 907 O O . GLU A 1 117 ? 1.244 -6.704 -16.395 1.00 94.56 117 GLU A O 1
ATOM 912 N N . ALA A 1 118 ? 0.839 -6.765 -14.193 1.00 93.62 118 ALA A N 1
ATOM 913 C CA . ALA A 1 118 ? 2.100 -7.390 -13.801 1.00 93.62 118 ALA A CA 1
ATOM 914 C C . ALA A 1 118 ? 2.039 -8.935 -13.850 1.00 93.62 118 ALA A C 1
ATOM 916 O O . ALA A 1 118 ? 2.970 -9.616 -13.431 1.00 93.62 118 ALA A O 1
ATOM 917 N N . GLY A 1 119 ? 0.940 -9.521 -14.335 1.00 94.19 119 GLY A N 1
ATOM 918 C CA . GLY A 1 119 ? 0.747 -10.974 -14.397 1.00 94.19 119 GLY A CA 1
ATOM 919 C C . GLY A 1 119 ? 0.308 -11.610 -13.074 1.00 94.19 119 GLY A C 1
ATOM 920 O O . GLY A 1 119 ? 0.245 -12.836 -12.970 1.00 94.19 119 GLY A O 1
ATOM 921 N N . GLY A 1 120 ? -0.006 -10.802 -12.059 1.00 93.50 120 GLY A N 1
ATOM 922 C CA . GLY A 1 120 ? -0.634 -11.254 -10.823 1.00 93.50 120 GLY A CA 1
ATOM 923 C C . GLY A 1 120 ? -2.137 -11.484 -10.989 1.00 93.50 120 GLY A C 1
ATOM 924 O O . GLY A 1 120 ? -2.728 -11.234 -12.040 1.00 93.50 120 GLY A O 1
ATOM 925 N N . ARG A 1 121 ? -2.792 -11.951 -9.925 1.00 94.38 121 ARG A N 1
ATOM 926 C CA . ARG A 1 121 ? -4.256 -11.929 -9.829 1.00 94.38 121 ARG A CA 1
ATOM 927 C C . ARG A 1 121 ? -4.679 -10.752 -8.947 1.00 94.38 121 ARG A C 1
ATOM 929 O O . ARG A 1 121 ? -3.922 -10.398 -8.047 1.00 94.38 121 ARG A O 1
ATOM 936 N N . PRO A 1 122 ? -5.886 -10.186 -9.106 1.00 90.94 122 PRO A N 1
ATOM 937 C CA . PRO A 1 122 ? -6.388 -9.127 -8.223 1.00 90.94 122 PRO A CA 1
ATOM 938 C C . PRO A 1 122 ? -6.280 -9.462 -6.726 1.00 90.94 122 PRO A C 1
ATOM 940 O O . PRO A 1 122 ? -5.996 -8.598 -5.902 1.00 90.94 122 PRO A O 1
ATOM 943 N N . GLN A 1 123 ? -6.421 -10.742 -6.364 1.00 92.38 123 GLN A N 1
ATOM 944 C CA . GLN A 1 123 ? -6.293 -11.209 -4.981 1.00 92.38 123 GLN A CA 1
ATOM 945 C C . GLN A 1 123 ? -4.866 -11.097 -4.428 1.00 92.38 123 GLN A C 1
ATOM 947 O O . GLN A 1 123 ? -4.688 -11.073 -3.212 1.00 92.38 123 GLN A O 1
ATOM 952 N N . ASN A 1 124 ? -3.845 -10.999 -5.285 1.00 92.69 124 ASN A N 1
ATOM 953 C CA . ASN A 1 124 ? -2.465 -10.795 -4.853 1.00 92.69 124 ASN A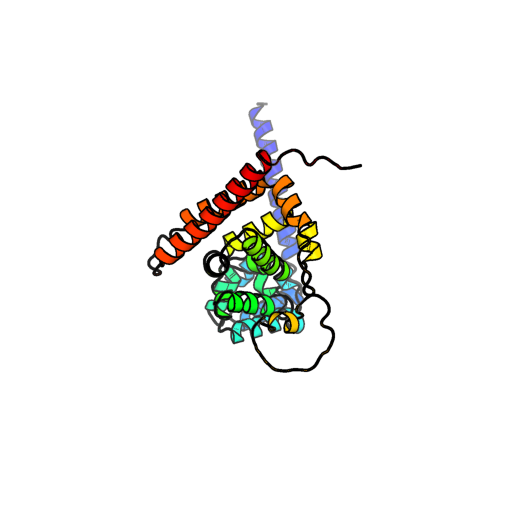 CA 1
ATOM 954 C C . ASN A 1 124 ? -2.286 -9.453 -4.126 1.00 92.69 124 ASN A C 1
ATOM 956 O O . ASN A 1 124 ? -1.403 -9.375 -3.279 1.00 92.69 124 ASN A O 1
ATOM 960 N N . VAL A 1 125 ? -3.154 -8.454 -4.359 1.00 89.81 125 VAL A N 1
ATOM 961 C CA . VAL A 1 125 ? -3.172 -7.192 -3.588 1.00 89.81 125 VAL A CA 1
ATOM 962 C C . VAL A 1 125 ? -3.310 -7.457 -2.086 1.00 89.81 125 VAL A C 1
ATOM 964 O O . VAL A 1 125 ? -2.720 -6.758 -1.272 1.00 89.81 125 VAL A O 1
ATOM 967 N N . LEU A 1 126 ? -4.043 -8.507 -1.707 1.00 86.75 126 LEU A N 1
ATOM 968 C CA . LEU A 1 126 ? -4.240 -8.898 -0.309 1.00 86.75 126 LEU A CA 1
ATOM 969 C C . LEU A 1 126 ? -3.000 -9.554 0.301 1.00 86.75 126 LEU A C 1
ATOM 971 O O . LEU A 1 126 ? -2.785 -9.471 1.505 1.00 86.75 126 LEU A O 1
ATOM 975 N N . GLY A 1 127 ? -2.221 -10.258 -0.525 1.00 83.88 127 GLY A N 1
ATOM 976 C CA . GLY A 1 127 ? -0.992 -10.939 -0.112 1.00 83.88 127 GLY A CA 1
ATOM 977 C C . GLY A 1 127 ? 0.202 -9.994 0.010 1.00 83.88 127 GLY A C 1
ATOM 978 O O . GLY A 1 127 ? 1.230 -10.370 0.569 1.00 83.88 127 GLY A O 1
ATOM 979 N N . MET A 1 128 ? 0.069 -8.762 -0.486 1.00 81.75 128 MET A N 1
ATOM 980 C CA . MET A 1 128 ? 1.043 -7.701 -0.285 1.00 81.75 128 MET A CA 1
ATOM 981 C C . MET A 1 128 ? 0.912 -7.201 1.157 1.00 81.75 128 MET A C 1
ATOM 983 O O . MET A 1 128 ? 0.240 -6.211 1.430 1.00 81.75 128 MET A O 1
ATOM 987 N N . CYS A 1 129 ? 1.574 -7.874 2.103 1.00 73.69 129 CYS A N 1
ATOM 988 C CA . CYS A 1 129 ? 1.661 -7.474 3.516 1.00 73.69 129 CYS A CA 1
ATOM 989 C C . CYS A 1 129 ? 2.463 -6.170 3.734 1.00 73.69 129 CYS A C 1
ATOM 991 O O . CYS A 1 129 ? 3.114 -5.998 4.762 1.00 73.69 129 CYS A O 1
ATOM 993 N N . CYS A 1 130 ? 2.464 -5.257 2.762 1.00 86.00 130 CYS A N 1
ATOM 994 C CA . CYS A 1 130 ? 3.166 -3.988 2.812 1.00 86.00 130 CYS A CA 1
ATOM 995 C C . CYS A 1 130 ? 2.160 -2.864 3.101 1.00 86.00 130 CYS A C 1
ATOM 997 O O . CYS A 1 130 ? 1.438 -2.458 2.192 1.00 86.00 130 CYS A O 1
ATOM 999 N N . PRO A 1 131 ? 2.113 -2.307 4.325 1.00 86.56 131 PRO A N 1
ATOM 1000 C CA . PRO A 1 131 ? 1.205 -1.203 4.630 1.00 86.56 131 PRO A CA 1
ATOM 1001 C C . PRO A 1 131 ? 1.424 0.012 3.717 1.00 86.56 131 PRO A C 1
ATOM 1003 O O . PRO A 1 131 ? 0.459 0.678 3.346 1.00 86.56 131 PRO A O 1
ATOM 1006 N N . GLY A 1 132 ? 2.672 0.255 3.297 1.00 90.62 132 GLY A N 1
ATOM 1007 C CA . GLY A 1 132 ? 3.037 1.394 2.455 1.00 90.62 132 GLY A CA 1
ATOM 1008 C C . GLY A 1 132 ? 2.419 1.374 1.054 1.00 90.62 132 GLY A C 1
ATOM 1009 O O . GLY A 1 132 ? 2.227 2.438 0.471 1.00 90.62 132 GLY A O 1
ATOM 1010 N N . ILE A 1 133 ? 2.037 0.207 0.517 1.00 93.50 133 ILE A N 1
ATOM 1011 C CA . ILE A 1 133 ? 1.437 0.142 -0.827 1.00 93.50 133 ILE A CA 1
ATOM 1012 C C . ILE A 1 133 ? 0.033 0.754 -0.877 1.00 93.50 133 ILE A C 1
ATOM 1014 O O . ILE A 1 133 ? -0.414 1.216 -1.924 1.00 93.50 133 ILE A O 1
ATOM 1018 N N . PHE A 1 134 ? -0.653 0.804 0.267 1.00 91.81 134 PHE A N 1
ATOM 1019 C CA . PHE A 1 134 ? -1.956 1.455 0.399 1.00 91.81 134 PHE A CA 1
ATOM 1020 C C . PHE A 1 134 ? -1.847 2.964 0.637 1.00 91.81 134 PHE A C 1
ATOM 1022 O O . PHE A 1 134 ? -2.855 3.661 0.623 1.00 91.81 134 PHE A O 1
ATOM 1029 N N . GLU A 1 135 ? -0.635 3.469 0.867 1.00 91.19 135 GLU A N 1
ATOM 1030 C CA . GLU A 1 135 ? -0.376 4.882 1.156 1.00 91.19 135 GLU A CA 1
ATOM 1031 C C . GLU A 1 135 ? 0.163 5.634 -0.062 1.00 91.19 135 GLU A C 1
ATOM 1033 O O . GLU A 1 135 ? -0.040 6.842 -0.180 1.00 91.19 135 GLU A O 1
ATOM 1038 N N . VAL A 1 136 ? 0.844 4.935 -0.973 1.00 93.25 136 VAL A N 1
ATOM 1039 C CA . VAL A 1 136 ? 1.379 5.522 -2.205 1.00 93.25 136 VAL A CA 1
ATOM 1040 C C . VAL A 1 136 ? 0.315 5.484 -3.301 1.00 93.25 136 VAL A C 1
ATOM 1042 O O . VAL A 1 136 ? -0.091 4.389 -3.683 1.00 93.25 136 VAL A O 1
ATOM 1045 N N . PRO A 1 137 ? -0.110 6.633 -3.864 1.00 93.31 137 PRO A N 1
ATOM 1046 C CA . PRO A 1 137 ? -1.102 6.666 -4.933 1.00 93.31 137 PRO A CA 1
ATOM 1047 C C . PRO A 1 137 ? -0.727 5.745 -6.096 1.00 93.31 137 PRO A C 1
ATOM 1049 O O . PRO A 1 137 ? 0.414 5.762 -6.564 1.00 93.31 137 PRO A O 1
ATOM 1052 N N . VAL A 1 138 ? -1.693 4.992 -6.625 1.00 94.44 138 VAL A N 1
ATOM 1053 C CA . VAL A 1 138 ? -1.428 4.009 -7.693 1.00 94.44 138 VAL A CA 1
ATOM 1054 C C . VAL A 1 138 ? -0.824 4.647 -8.943 1.00 94.44 138 VAL A C 1
ATOM 1056 O O . VAL A 1 138 ? 0.025 4.039 -9.591 1.00 94.44 138 VAL A O 1
ATOM 1059 N N . GLY A 1 139 ? -1.168 5.902 -9.246 1.00 91.62 139 GLY A N 1
ATOM 1060 C CA . GLY A 1 139 ? -0.530 6.654 -10.330 1.00 91.62 139 GLY A CA 1
ATOM 1061 C C . GLY A 1 139 ? 0.989 6.783 -10.164 1.00 91.62 139 GLY A C 1
ATOM 1062 O O . GLY A 1 139 ? 1.719 6.685 -11.146 1.00 91.62 139 GLY A O 1
ATOM 1063 N N . GLN A 1 140 ? 1.484 6.918 -8.929 1.00 93.06 140 GLN A N 1
ATOM 1064 C CA . GLN A 1 140 ? 2.922 6.952 -8.643 1.00 93.06 140 GLN A CA 1
ATOM 1065 C C . GLN A 1 140 ? 3.553 5.563 -8.786 1.00 93.06 140 GLN A C 1
ATOM 1067 O O . GLN A 1 140 ? 4.642 5.447 -9.341 1.00 93.06 140 GLN A O 1
ATOM 1072 N N . LEU A 1 141 ? 2.860 4.503 -8.357 1.00 94.56 141 LEU A N 1
ATOM 1073 C CA . LEU A 1 141 ? 3.321 3.124 -8.558 1.00 94.56 141 LEU A CA 1
ATOM 1074 C C . LEU A 1 141 ? 3.435 2.789 -10.054 1.00 94.56 141 LEU A C 1
ATOM 1076 O O . LEU A 1 141 ? 4.430 2.211 -10.488 1.00 94.56 141 LEU A O 1
ATOM 1080 N N . ALA A 1 142 ? 2.452 3.193 -10.860 1.00 93.81 142 ALA A N 1
ATOM 1081 C CA . ALA A 1 142 ? 2.470 3.020 -12.310 1.00 93.81 142 ALA A CA 1
ATOM 1082 C C . ALA A 1 142 ? 3.567 3.866 -12.980 1.00 93.81 142 ALA A C 1
ATOM 1084 O O . ALA A 1 142 ? 4.278 3.389 -13.864 1.00 93.81 142 ALA A O 1
ATOM 1085 N N . ALA A 1 143 ? 3.760 5.106 -12.532 1.00 90.75 143 ALA A N 1
ATOM 1086 C CA . ALA A 1 143 ? 4.820 5.964 -13.040 1.00 90.75 143 ALA A CA 1
ATOM 1087 C C . ALA A 1 143 ? 6.216 5.400 -12.705 1.00 90.75 143 ALA A C 1
ATOM 1089 O O . ALA A 1 143 ? 7.079 5.368 -13.580 1.00 90.75 143 ALA A O 1
ATOM 1090 N N . ALA A 1 144 ? 6.419 4.828 -11.512 1.00 91.88 144 ALA A N 1
ATOM 1091 C CA . ALA A 1 144 ? 7.654 4.119 -11.168 1.00 91.88 144 ALA A CA 1
ATOM 1092 C C . ALA A 1 144 ? 7.929 2.930 -12.105 1.00 91.88 144 ALA A C 1
ATOM 1094 O O . ALA A 1 144 ? 9.061 2.775 -12.569 1.00 91.88 144 ALA A O 1
ATOM 1095 N N . ARG A 1 145 ? 6.898 2.149 -12.469 1.00 93.06 145 ARG A N 1
ATOM 1096 C CA . ARG A 1 145 ? 7.011 1.067 -13.469 1.00 93.06 145 ARG A CA 1
ATOM 1097 C C . ARG A 1 145 ? 7.541 1.607 -14.792 1.00 93.06 145 ARG A C 1
ATOM 1099 O O . ARG A 1 145 ? 8.466 1.038 -15.362 1.00 93.06 145 ARG A O 1
ATOM 1106 N N . LEU A 1 146 ? 6.994 2.727 -15.265 1.00 90.88 146 LEU A N 1
ATOM 1107 C CA . LEU A 1 146 ? 7.444 3.366 -16.500 1.00 90.88 146 LEU A CA 1
ATOM 1108 C C . LEU A 1 146 ? 8.895 3.843 -16.403 1.00 90.88 146 LEU A C 1
ATOM 1110 O O . LEU A 1 146 ? 9.656 3.584 -17.333 1.00 90.88 146 LEU A O 1
ATOM 1114 N N . VAL A 1 147 ? 9.307 4.495 -15.311 1.00 88.31 147 VAL A N 1
ATOM 1115 C CA . VAL A 1 147 ? 10.711 4.914 -15.139 1.00 88.31 147 VAL A CA 1
ATOM 1116 C C . VAL A 1 147 ? 11.637 3.703 -15.188 1.00 88.31 147 VAL A C 1
ATOM 1118 O O . VAL A 1 147 ? 12.622 3.726 -15.920 1.00 88.31 147 VAL A O 1
ATOM 1121 N N . LEU A 1 148 ? 11.298 2.619 -14.486 1.00 87.81 148 LEU A N 1
ATOM 1122 C CA . LEU A 1 148 ? 12.098 1.392 -14.480 1.00 87.81 148 LEU A CA 1
ATOM 1123 C C . LEU A 1 148 ? 12.256 0.799 -15.881 1.00 87.81 148 LEU A C 1
ATOM 1125 O O . LEU A 1 148 ? 13.372 0.465 -16.278 1.00 87.81 148 LEU A O 1
ATOM 1129 N N . ARG A 1 149 ? 11.177 0.764 -16.668 1.00 89.31 149 ARG A N 1
ATOM 1130 C CA . ARG A 1 149 ? 11.238 0.344 -18.076 1.00 89.31 149 ARG A CA 1
ATOM 1131 C C . ARG A 1 149 ? 12.140 1.245 -18.915 1.00 89.31 149 ARG A C 1
ATOM 1133 O O . ARG A 1 149 ? 12.927 0.744 -19.711 1.00 89.31 149 ARG A O 1
ATOM 1140 N N . HIS A 1 150 ? 12.064 2.565 -18.736 1.00 84.81 150 HIS A N 1
ATOM 1141 C CA . HIS A 1 150 ? 12.936 3.508 -19.449 1.00 84.81 150 HIS A CA 1
ATOM 1142 C C . HIS A 1 150 ? 14.406 3.393 -19.023 1.00 84.81 150 HIS A C 1
ATOM 1144 O O . HIS A 1 150 ? 15.298 3.691 -19.815 1.00 84.81 150 HIS A O 1
ATOM 1150 N N . MET A 1 151 ? 14.668 2.928 -17.799 1.00 80.12 151 MET A N 1
ATOM 1151 C CA . MET A 1 151 ? 16.011 2.576 -17.329 1.00 80.12 151 MET A CA 1
ATOM 1152 C C . MET A 1 151 ? 16.497 1.218 -17.861 1.00 80.12 151 MET A C 1
ATOM 1154 O O . MET A 1 151 ? 17.630 0.838 -17.589 1.00 80.12 151 MET A O 1
ATOM 1158 N N . GLY A 1 152 ? 15.681 0.505 -18.643 1.00 84.19 152 GLY A N 1
ATOM 1159 C CA . GLY A 1 152 ? 16.041 -0.769 -19.263 1.00 84.19 152 GLY A CA 1
ATOM 1160 C C . GLY A 1 152 ? 15.674 -2.003 -18.442 1.00 84.19 152 GLY A C 1
ATOM 1161 O O . GLY A 1 152 ? 16.035 -3.106 -18.845 1.00 84.19 152 GLY A O 1
ATOM 1162 N N . ALA A 1 153 ? 14.952 -1.855 -17.325 1.00 84.06 153 ALA A N 1
ATOM 1163 C CA . ALA A 1 153 ? 14.431 -3.009 -16.600 1.00 84.06 153 ALA A CA 1
ATOM 1164 C C . ALA A 1 153 ? 13.395 -3.747 -17.463 1.00 84.06 153 ALA A C 1
ATOM 1166 O O . ALA A 1 153 ? 12.515 -3.125 -18.070 1.00 84.06 153 ALA A O 1
ATOM 1167 N N . SER A 1 154 ? 13.492 -5.077 -17.510 1.00 89.19 154 SER A N 1
ATOM 1168 C CA . SER A 1 154 ? 12.526 -5.906 -18.228 1.00 89.19 154 SER A CA 1
ATOM 1169 C C . SER A 1 154 ? 11.151 -5.827 -17.558 1.00 89.19 154 SER A C 1
ATOM 1171 O O . SER A 1 154 ? 11.036 -5.678 -16.339 1.00 89.19 154 SER A O 1
ATOM 1173 N N . GLU A 1 155 ? 10.078 -5.963 -18.341 1.00 91.50 155 GLU A N 1
ATOM 1174 C CA . GLU A 1 155 ? 8.722 -5.924 -17.779 1.00 91.50 155 GLU A CA 1
ATOM 1175 C C . GLU A 1 155 ? 8.488 -7.059 -16.774 1.00 91.50 155 GLU A C 1
ATOM 1177 O O . GLU A 1 155 ? 7.781 -6.880 -15.782 1.00 91.50 155 GLU A O 1
ATOM 1182 N N . GLY A 1 156 ? 9.138 -8.205 -16.996 1.00 90.31 156 GLY A N 1
ATOM 1183 C CA . GLY A 1 156 ? 9.143 -9.328 -16.066 1.00 90.31 156 GLY A CA 1
ATOM 1184 C C . GLY A 1 156 ? 9.786 -8.964 -14.730 1.00 90.31 156 GLY A C 1
ATOM 1185 O O . GLY A 1 156 ? 9.169 -9.190 -13.693 1.00 90.31 156 GLY A O 1
ATOM 1186 N N . ALA A 1 157 ? 10.971 -8.345 -14.734 1.00 87.81 157 ALA A N 1
ATOM 1187 C CA . ALA A 1 157 ? 11.663 -7.942 -13.510 1.00 87.81 157 ALA A CA 1
ATOM 1188 C C . ALA A 1 157 ? 10.861 -6.909 -12.705 1.00 87.81 157 ALA A C 1
ATOM 1190 O O . ALA A 1 157 ? 10.704 -7.055 -11.493 1.00 87.81 157 ALA A O 1
ATOM 1191 N N . VAL A 1 158 ? 10.287 -5.900 -13.372 1.00 91.75 158 VAL A N 1
ATOM 1192 C CA . VAL A 1 158 ? 9.462 -4.880 -12.699 1.00 91.75 158 VAL A CA 1
ATOM 1193 C C . VAL A 1 158 ? 8.192 -5.495 -12.110 1.00 91.75 158 VAL A C 1
ATOM 1195 O O . VAL A 1 158 ? 7.812 -5.185 -10.981 1.00 91.75 158 VAL A O 1
ATOM 1198 N N . SER A 1 159 ? 7.567 -6.413 -12.846 1.00 93.25 159 SER A N 1
ATOM 1199 C CA . SER A 1 159 ? 6.392 -7.148 -12.379 1.00 93.25 159 SER A CA 1
ATOM 1200 C C . SER A 1 159 ? 6.711 -8.041 -11.179 1.00 93.25 159 SER A C 1
ATOM 1202 O O . SER A 1 159 ? 5.971 -8.043 -10.197 1.00 93.25 159 SER A O 1
ATOM 1204 N N . GLN A 1 160 ? 7.837 -8.760 -11.213 1.00 90.25 160 GLN A N 1
ATOM 1205 C CA . GLN A 1 160 ? 8.298 -9.566 -10.081 1.00 90.25 160 GLN A CA 1
ATOM 1206 C C . GLN A 1 160 ? 8.598 -8.692 -8.865 1.00 90.25 160 GLN A C 1
ATOM 1208 O O . GLN A 1 160 ? 8.190 -9.048 -7.764 1.00 90.25 160 GLN A O 1
ATOM 1213 N N . LEU A 1 161 ? 9.235 -7.532 -9.050 1.00 91.44 161 LEU A N 1
ATOM 1214 C CA . LEU A 1 161 ? 9.495 -6.592 -7.961 1.00 91.44 161 LEU A CA 1
ATOM 1215 C C . LEU A 1 161 ? 8.185 -6.144 -7.300 1.00 91.44 161 LEU A C 1
ATOM 1217 O O . LEU A 1 161 ? 8.066 -6.219 -6.080 1.00 91.44 161 LEU A O 1
ATOM 1221 N N . LEU A 1 162 ? 7.181 -5.763 -8.096 1.00 94.44 162 LEU A N 1
ATOM 1222 C CA . LEU A 1 162 ? 5.866 -5.379 -7.583 1.00 94.44 162 LEU A CA 1
ATOM 1223 C C . LEU A 1 162 ? 5.199 -6.529 -6.811 1.00 94.44 162 LEU A C 1
ATOM 1225 O O . LEU A 1 162 ? 4.725 -6.322 -5.700 1.00 94.44 162 LEU A O 1
ATOM 1229 N N . LEU A 1 163 ? 5.159 -7.734 -7.385 1.00 93.19 163 LEU A N 1
ATOM 1230 C CA . LEU A 1 163 ? 4.404 -8.865 -6.832 1.00 93.19 163 LEU A CA 1
ATOM 1231 C C . LEU A 1 163 ? 5.098 -9.569 -5.658 1.00 93.19 163 LEU A C 1
ATOM 1233 O O . LEU A 1 163 ? 4.414 -10.098 -4.783 1.00 93.19 163 LEU A O 1
ATOM 1237 N N . ARG A 1 164 ? 6.434 -9.636 -5.658 1.00 90.81 164 ARG A N 1
ATOM 1238 C CA . ARG A 1 164 ? 7.228 -10.409 -4.686 1.00 90.81 164 ARG A CA 1
ATOM 1239 C C . ARG A 1 164 ? 7.838 -9.549 -3.587 1.00 90.81 164 ARG A C 1
ATOM 1241 O O . ARG A 1 164 ? 7.973 -10.042 -2.472 1.00 90.81 164 ARG A O 1
ATOM 1248 N N . ALA A 1 165 ? 8.186 -8.301 -3.893 1.00 91.38 165 ALA A N 1
ATOM 1249 C CA . ALA A 1 165 ? 8.829 -7.368 -2.969 1.00 91.38 165 ALA A CA 1
ATOM 1250 C C . ALA A 1 165 ? 8.129 -5.990 -3.004 1.00 91.38 165 ALA A C 1
ATOM 1252 O O . ALA A 1 165 ? 8.737 -4.975 -3.367 1.00 91.38 165 ALA A O 1
ATOM 1253 N N . PRO A 1 166 ? 6.826 -5.936 -2.657 1.00 93.19 166 PRO A N 1
ATOM 1254 C CA . PRO A 1 166 ? 6.021 -4.717 -2.752 1.00 93.19 166 PRO A CA 1
ATOM 1255 C C . PRO A 1 166 ? 6.557 -3.569 -1.888 1.00 93.19 166 PRO A C 1
ATOM 1257 O O . PRO A 1 166 ? 6.409 -2.402 -2.232 1.00 93.19 166 PRO A O 1
ATOM 1260 N N . ASP A 1 167 ? 7.209 -3.889 -0.776 1.00 90.25 167 ASP A N 1
ATOM 1261 C CA . ASP A 1 167 ? 7.889 -2.953 0.111 1.00 90.25 167 ASP A CA 1
ATOM 1262 C C . ASP A 1 167 ? 9.096 -2.284 -0.551 1.00 90.25 167 ASP A C 1
ATOM 1264 O O . ASP A 1 167 ? 9.235 -1.061 -0.472 1.00 90.25 167 ASP A O 1
ATOM 1268 N N . VAL A 1 168 ? 9.928 -3.056 -1.254 1.00 89.56 168 VAL A N 1
ATOM 1269 C CA . VAL A 1 168 ? 11.041 -2.521 -2.049 1.00 89.56 168 VAL A CA 1
ATOM 1270 C C . VAL A 1 168 ? 10.499 -1.668 -3.191 1.00 89.56 168 VAL A C 1
ATOM 1272 O O . VAL A 1 168 ? 10.999 -0.570 -3.433 1.00 89.56 168 VAL A O 1
ATOM 1275 N N . TYR A 1 169 ? 9.431 -2.123 -3.851 1.00 92.88 169 TYR A N 1
ATOM 1276 C CA . TYR A 1 169 ? 8.778 -1.375 -4.923 1.00 92.88 169 TYR A CA 1
ATOM 1277 C C . TYR A 1 169 ? 8.234 -0.016 -4.446 1.00 92.88 169 TYR A C 1
ATOM 1279 O O . TYR A 1 169 ? 8.415 1.006 -5.114 1.00 92.88 169 TYR A O 1
ATOM 1287 N N . VAL A 1 170 ? 7.606 0.027 -3.267 1.00 93.81 170 VAL A N 1
ATOM 1288 C CA . VAL A 1 170 ? 7.108 1.261 -2.638 1.00 93.81 170 VAL A CA 1
ATOM 1289 C C . VAL A 1 170 ? 8.255 2.205 -2.278 1.00 93.81 170 VAL A C 1
ATOM 1291 O O . VAL A 1 170 ? 8.193 3.388 -2.615 1.00 93.81 170 VAL A O 1
ATOM 1294 N N . GLN A 1 171 ? 9.322 1.702 -1.652 1.00 89.94 171 GLN A N 1
ATOM 1295 C CA . GLN A 1 171 ? 10.501 2.513 -1.316 1.00 89.94 171 GLN A CA 1
ATOM 1296 C C . GLN A 1 171 ? 11.165 3.090 -2.568 1.00 89.94 171 GLN A C 1
ATOM 1298 O O . GLN A 1 171 ? 11.516 4.269 -2.606 1.00 89.94 171 GLN A O 1
ATOM 1303 N N . LEU A 1 172 ? 11.291 2.278 -3.617 1.00 89.31 172 LEU A N 1
ATOM 1304 C CA . LEU A 1 172 ? 11.809 2.706 -4.907 1.00 89.31 172 LEU A CA 1
ATOM 1305 C C . LEU A 1 172 ? 10.919 3.779 -5.532 1.00 89.31 172 LEU A C 1
ATOM 1307 O O . LEU A 1 172 ? 11.426 4.796 -5.995 1.00 89.31 172 LEU A O 1
ATOM 1311 N N . THR A 1 173 ? 9.600 3.600 -5.488 1.00 92.56 173 THR A N 1
ATOM 1312 C CA . THR A 1 173 ? 8.644 4.608 -5.962 1.00 92.56 173 THR A CA 1
ATOM 1313 C C . THR A 1 173 ? 8.840 5.933 -5.227 1.00 92.56 173 THR A C 1
ATOM 1315 O O . THR A 1 173 ? 8.954 6.976 -5.864 1.00 92.56 173 THR A O 1
ATOM 1318 N N . GLN A 1 174 ? 8.960 5.908 -3.898 1.00 91.94 174 GLN A N 1
ATOM 1319 C CA . GLN A 1 174 ? 9.208 7.108 -3.093 1.00 91.94 174 GLN A CA 1
ATOM 1320 C C . GLN A 1 174 ? 10.561 7.760 -3.421 1.00 91.94 174 GLN A C 1
ATOM 1322 O O . GLN A 1 174 ? 10.644 8.980 -3.551 1.00 91.94 174 GLN A O 1
ATOM 1327 N N . ALA A 1 175 ? 11.618 6.969 -3.614 1.00 88.06 175 ALA A N 1
ATOM 1328 C CA . ALA A 1 175 ? 12.921 7.484 -4.027 1.00 88.06 175 ALA A CA 1
ATOM 1329 C C . ALA A 1 175 ? 12.852 8.155 -5.409 1.00 88.06 175 ALA A C 1
ATOM 1331 O O . ALA A 1 175 ? 13.358 9.261 -5.587 1.00 88.06 175 ALA A O 1
ATOM 1332 N N . LEU A 1 176 ? 12.167 7.531 -6.371 1.00 87.88 176 LEU A N 1
ATOM 1333 C CA . LEU A 1 176 ? 11.951 8.095 -7.703 1.00 87.88 176 LEU A CA 1
ATOM 1334 C C . LEU A 1 176 ? 11.119 9.382 -7.650 1.00 87.88 176 LEU A C 1
ATOM 1336 O O . LEU A 1 176 ? 11.452 10.333 -8.349 1.00 87.88 176 LEU A O 1
ATOM 1340 N N . MET A 1 177 ? 10.107 9.459 -6.780 1.00 89.62 177 MET A N 1
ATOM 1341 C CA . MET A 1 177 ? 9.346 10.693 -6.535 1.00 89.62 177 MET A CA 1
ATOM 1342 C C . MET A 1 177 ? 10.236 11.840 -6.044 1.00 89.62 177 MET A C 1
ATOM 1344 O O . MET A 1 177 ? 10.025 12.987 -6.431 1.00 89.62 177 MET A O 1
ATOM 1348 N N . HIS A 1 178 ? 11.232 11.546 -5.206 1.00 87.62 178 HIS A N 1
ATOM 1349 C CA . HIS A 1 178 ? 12.180 12.550 -4.722 1.00 87.62 178 HIS A CA 1
ATOM 1350 C C . HIS A 1 178 ? 13.215 12.963 -5.772 1.00 87.62 178 HIS A C 1
ATOM 1352 O O . HIS A 1 178 ? 13.632 14.119 -5.786 1.00 87.62 178 HIS A O 1
ATOM 1358 N N . LEU A 1 179 ? 13.637 12.035 -6.632 1.00 84.06 179 LEU A N 1
ATOM 1359 C CA . LEU A 1 179 ? 14.624 12.300 -7.680 1.00 84.06 179 LEU A CA 1
ATOM 1360 C C . LEU A 1 179 ? 14.011 12.988 -8.905 1.00 84.06 179 LEU A C 1
ATOM 1362 O O . LEU A 1 179 ? 14.682 13.783 -9.555 1.00 84.06 179 LEU A O 1
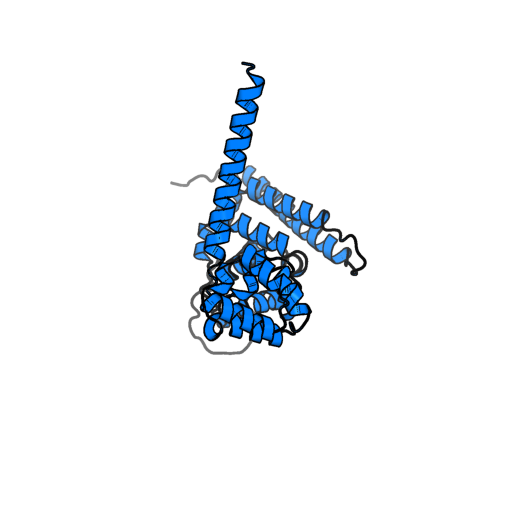ATOM 1366 N N . PHE A 1 180 ? 12.745 12.702 -9.210 1.00 84.56 180 PHE A N 1
ATOM 1367 C CA . PHE A 1 180 ? 12.074 13.148 -10.432 1.00 84.56 180 PHE A CA 1
ATOM 1368 C C . PHE A 1 180 ? 10.686 13.750 -10.156 1.00 84.56 180 PHE A C 1
ATOM 1370 O O . PHE A 1 180 ? 9.697 13.292 -10.738 1.00 84.56 180 PHE A O 1
ATOM 1377 N N . PRO A 1 181 ? 10.572 14.778 -9.292 1.00 84.94 181 PRO A N 1
ATOM 1378 C CA . PRO A 1 181 ? 9.274 15.332 -8.908 1.00 84.94 181 PRO A CA 1
ATOM 1379 C C . PRO A 1 181 ? 8.494 15.865 -10.118 1.00 84.94 181 PRO A C 1
ATOM 1381 O O . PRO A 1 181 ? 7.316 15.545 -10.275 1.00 84.94 181 PRO A O 1
ATOM 1384 N N . ASP A 1 182 ? 9.165 16.589 -11.019 1.00 82.94 182 ASP A N 1
ATOM 1385 C CA . ASP A 1 182 ? 8.538 17.197 -12.200 1.00 82.94 182 ASP A CA 1
ATOM 1386 C C . ASP A 1 182 ? 8.025 16.145 -13.183 1.00 82.94 182 ASP A C 1
ATOM 1388 O O . ASP A 1 182 ? 6.918 16.254 -13.710 1.00 82.94 182 ASP A O 1
ATOM 1392 N N . TRP A 1 183 ? 8.805 15.085 -13.398 1.00 78.31 183 TRP A N 1
ATOM 1393 C CA . TRP A 1 183 ? 8.420 13.998 -14.292 1.00 78.31 183 TRP A CA 1
ATOM 1394 C C . TRP A 1 183 ? 7.222 13.237 -13.751 1.00 78.31 183 TRP A C 1
ATOM 1396 O O . TRP A 1 183 ? 6.258 12.993 -14.473 1.00 78.31 183 TRP A O 1
ATOM 1406 N N . MET A 1 184 ? 7.249 12.914 -12.458 1.00 79.31 184 MET A N 1
ATOM 1407 C CA . MET A 1 184 ? 6.138 12.230 -11.811 1.00 79.31 184 MET A CA 1
ATOM 1408 C C . MET A 1 184 ? 4.888 13.108 -11.788 1.00 79.31 184 MET A C 1
ATOM 1410 O O . MET A 1 184 ? 3.794 12.569 -11.847 1.00 79.31 184 MET A O 1
ATOM 1414 N N . GLN A 1 185 ? 5.013 14.437 -11.743 1.00 79.81 185 GLN A N 1
ATOM 1415 C CA . GLN A 1 185 ? 3.874 15.351 -11.841 1.00 79.81 185 GLN A CA 1
ATOM 1416 C C . GLN A 1 185 ? 3.337 15.480 -13.275 1.00 79.81 185 GLN A C 1
ATOM 1418 O O . GLN A 1 185 ? 2.125 15.523 -13.468 1.00 79.81 185 GLN A O 1
ATOM 1423 N N . GLN A 1 186 ? 4.201 15.483 -14.292 1.00 78.19 186 GLN A N 1
ATOM 1424 C CA . GLN A 1 186 ? 3.790 15.479 -15.705 1.00 78.19 186 GLN A CA 1
ATOM 1425 C C . GLN A 1 186 ? 3.144 14.154 -16.122 1.00 78.19 186 GLN A C 1
ATOM 1427 O O . GLN A 1 186 ? 2.218 14.132 -16.932 1.00 78.19 186 GLN A O 1
ATOM 1432 N N . HIS A 1 187 ? 3.619 13.055 -15.540 1.00 71.00 187 HIS A N 1
ATOM 1433 C CA . HIS A 1 187 ? 3.102 11.707 -15.732 1.00 71.00 187 HIS A CA 1
ATOM 1434 C C . HIS A 1 187 ? 2.229 11.240 -14.565 1.00 71.00 187 HIS A C 1
ATOM 1436 O O . HIS A 1 187 ? 1.972 10.041 -14.451 1.00 71.00 187 HIS A O 1
ATOM 1442 N N . GLN A 1 188 ? 1.721 12.160 -13.731 1.00 62.44 188 GLN A N 1
ATOM 1443 C CA . GLN A 1 188 ? 0.579 11.874 -12.865 1.00 62.44 188 GLN A CA 1
ATOM 1444 C C . GLN A 1 188 ? -0.585 11.606 -13.810 1.00 62.44 188 GLN A C 1
ATOM 1446 O O . GLN A 1 188 ? -1.263 12.510 -14.296 1.00 62.44 188 GLN A O 1
ATOM 1451 N N . LEU A 1 189 ? -0.731 10.331 -14.160 1.00 53.31 189 LEU A N 1
ATOM 1452 C CA . LEU A 1 189 ? -1.811 9.837 -14.981 1.00 53.31 189 LEU A CA 1
ATOM 1453 C C . LEU A 1 189 ? -3.095 10.263 -14.278 1.00 53.31 189 LEU A C 1
ATOM 1455 O O . LEU A 1 189 ? -3.372 9.810 -13.168 1.00 53.31 189 LEU A O 1
ATOM 1459 N N . SER A 1 190 ? -3.830 11.179 -14.913 1.00 47.75 190 SER A N 1
ATOM 1460 C CA . SER A 1 190 ? -5.205 11.513 -14.539 1.00 47.75 190 SER A CA 1
ATOM 1461 C C . SER A 1 190 ? -5.947 10.217 -14.203 1.00 47.75 190 SER A C 1
ATOM 1463 O O . SER A 1 190 ? -5.732 9.229 -14.922 1.00 47.75 190 SER A O 1
ATOM 1465 N N . PRO A 1 191 ? -6.750 10.188 -13.122 1.00 45.50 191 PRO A N 1
ATOM 1466 C CA . PRO A 1 191 ? -7.326 8.964 -12.593 1.00 45.50 191 PRO A CA 1
ATOM 1467 C C . PRO A 1 191 ? -8.050 8.221 -13.714 1.00 45.50 191 PRO A C 1
ATOM 1469 O O . PRO A 1 191 ? -9.074 8.654 -14.231 1.00 45.50 191 PRO A O 1
ATOM 1472 N N . TRP A 1 192 ? -7.436 7.118 -14.132 1.00 50.94 192 TRP A N 1
ATOM 1473 C CA . TRP A 1 192 ? -8.086 6.034 -14.846 1.00 50.94 192 TRP A CA 1
ATOM 1474 C C . TRP A 1 192 ? -8.839 6.396 -16.134 1.00 50.94 192 TRP A C 1
ATOM 1476 O O . TRP A 1 192 ? -10.018 6.109 -16.303 1.00 50.94 192 TRP A O 1
ATOM 1486 N N . ASN A 1 193 ? -8.115 6.881 -17.148 1.00 52.50 193 ASN A N 1
ATOM 1487 C CA . ASN A 1 193 ? -8.539 6.659 -18.536 1.00 52.50 193 ASN A CA 1
ATOM 1488 C C . ASN A 1 193 ? -8.082 5.255 -18.988 1.00 52.50 193 ASN A C 1
ATOM 1490 O O . ASN A 1 193 ? -7.204 5.110 -19.840 1.00 52.50 193 ASN A O 1
ATOM 1494 N N . SER A 1 194 ? -8.627 4.211 -18.356 1.00 44.16 194 SER A N 1
ATOM 1495 C CA . SER A 1 194 ? -8.317 2.789 -18.599 1.00 44.16 194 SER A CA 1
ATOM 1496 C C . SER A 1 194 ? -8.525 2.373 -20.063 1.00 44.16 194 SER A C 1
ATOM 1498 O O . SER A 1 194 ? -7.799 1.524 -20.584 1.00 44.16 194 SER A O 1
ATOM 1500 N N . SER A 1 195 ? -9.404 3.070 -20.787 1.00 45.53 195 SER A N 1
ATOM 1501 C CA . SER A 1 195 ? -9.575 2.956 -22.242 1.00 45.53 195 SER A CA 1
ATOM 1502 C C . SER A 1 195 ? -8.301 3.237 -23.048 1.00 45.53 195 SER A C 1
ATOM 1504 O O . SER A 1 195 ? -8.125 2.671 -24.123 1.00 45.53 195 SER A O 1
ATOM 1506 N N . LYS A 1 196 ? -7.394 4.088 -22.550 1.00 47.78 196 LYS A N 1
ATOM 1507 C CA . LYS A 1 196 ? -6.164 4.459 -23.269 1.00 47.78 196 LYS A CA 1
ATOM 1508 C C . LYS A 1 196 ? -5.038 3.427 -23.104 1.00 47.78 196 LYS A C 1
ATOM 1510 O O . LYS A 1 196 ? -4.134 3.397 -23.930 1.00 47.78 196 LYS A O 1
ATOM 1515 N N . TRP A 1 197 ? -5.116 2.572 -22.082 1.00 41.84 197 TRP A N 1
ATOM 1516 C CA . TRP A 1 197 ? -4.105 1.553 -21.767 1.00 41.84 197 TRP A CA 1
ATOM 1517 C C . TRP A 1 197 ? -4.454 0.166 -22.314 1.00 41.84 197 TRP A C 1
ATOM 1519 O O . TRP A 1 197 ? -3.557 -0.568 -22.719 1.00 41.84 197 TRP A O 1
ATOM 1529 N N . MET A 1 198 ? -5.746 -0.169 -22.430 1.00 38.75 198 MET A N 1
ATOM 1530 C CA . MET A 1 198 ? -6.183 -1.418 -23.078 1.00 38.75 198 MET A CA 1
ATOM 1531 C C . MET A 1 198 ? -5.945 -1.447 -24.597 1.00 38.75 198 MET A C 1
ATOM 1533 O O . MET A 1 198 ? -6.041 -2.507 -25.218 1.00 38.75 198 MET A O 1
ATOM 1537 N N . ALA A 1 199 ? -5.605 -0.311 -25.213 1.00 41.56 199 ALA A N 1
ATOM 1538 C CA . ALA A 1 199 ? -5.173 -0.265 -26.602 1.00 41.56 199 ALA A CA 1
ATOM 1539 C C . ALA A 1 199 ? -3.727 -0.778 -26.720 1.00 41.56 199 ALA A C 1
ATOM 1541 O O . ALA A 1 199 ? -2.775 -0.009 -26.842 1.00 41.56 199 ALA A O 1
ATOM 1542 N N . ALA A 1 200 ? -3.564 -2.101 -26.686 1.00 34.94 200 ALA A N 1
ATOM 1543 C CA . ALA A 1 200 ? -2.312 -2.740 -27.061 1.00 34.94 200 ALA A CA 1
ATOM 1544 C C . ALA A 1 200 ? -1.918 -2.298 -28.488 1.00 34.94 200 ALA A C 1
ATOM 1546 O O . ALA A 1 200 ? -2.747 -2.403 -29.404 1.00 34.94 200 ALA A O 1
ATOM 1547 N N . PRO A 1 201 ? -0.674 -1.840 -28.723 1.00 36.84 201 PRO A N 1
ATOM 1548 C CA . PRO A 1 201 ? -0.179 -1.584 -30.068 1.00 36.84 201 PRO A CA 1
ATOM 1549 C C . PRO A 1 201 ? 0.027 -2.938 -30.762 1.00 36.84 201 PRO A C 1
ATOM 1551 O O . PRO A 1 201 ? 1.105 -3.519 -30.709 1.00 36.84 201 PRO A O 1
ATOM 1554 N N . GLY A 1 202 ? -1.038 -3.496 -31.341 1.00 41.00 202 GLY A N 1
ATOM 1555 C CA . GLY A 1 202 ? -0.961 -4.800 -32.004 1.00 41.00 202 GLY A CA 1
ATOM 1556 C C . GLY A 1 202 ? -2.275 -5.492 -32.356 1.00 41.00 202 GLY A C 1
ATOM 1557 O O . GLY A 1 202 ? -2.229 -6.477 -33.086 1.00 41.00 202 GLY A O 1
ATOM 1558 N N . SER A 1 203 ? -3.444 -5.012 -31.911 1.00 37.72 203 SER A N 1
ATOM 1559 C CA . SER A 1 203 ? -4.709 -5.564 -32.420 1.00 37.72 203 SER A CA 1
ATOM 1560 C C . SER A 1 203 ? -5.080 -4.888 -33.742 1.00 37.72 203 SER A C 1
ATOM 1562 O O . SER A 1 203 ? -5.555 -3.756 -33.796 1.00 37.72 203 SER A O 1
ATOM 1564 N N . SER A 1 204 ? -4.798 -5.579 -34.841 1.00 41.97 204 SER A N 1
ATOM 1565 C CA . SER A 1 204 ? -5.208 -5.223 -36.196 1.00 41.97 204 SER A CA 1
ATOM 1566 C C . SER A 1 204 ? -6.725 -5.385 -36.349 1.00 41.97 204 SER A C 1
ATOM 1568 O O . SER A 1 204 ? -7.214 -6.328 -36.960 1.00 41.97 204 SER A O 1
ATOM 1570 N N . SER A 1 205 ? -7.482 -4.446 -35.784 1.00 37.50 205 SER A N 1
ATOM 1571 C CA . SER A 1 205 ? -8.875 -4.213 -36.153 1.00 37.50 205 SER A CA 1
ATOM 1572 C C . SER A 1 205 ? -8.924 -2.997 -37.068 1.00 37.50 205 SER A C 1
ATOM 1574 O O . SER A 1 205 ? -8.557 -1.886 -36.689 1.00 37.50 205 SER A O 1
ATOM 1576 N N . SER A 1 206 ? -9.325 -3.232 -38.312 1.00 42.78 206 SER A N 1
ATOM 1577 C CA . SER A 1 206 ? -9.557 -2.216 -39.328 1.00 42.78 206 SER A CA 1
ATOM 1578 C C . SER A 1 206 ? -10.686 -1.281 -38.888 1.00 42.78 206 SER A C 1
ATOM 1580 O O . SER A 1 206 ? -11.858 -1.589 -39.095 1.00 42.78 206 SER A O 1
ATOM 1582 N N . TYR A 1 207 ? -10.335 -0.135 -38.308 1.00 35.75 207 TYR A N 1
ATOM 1583 C CA . TYR A 1 207 ? -11.241 0.998 -38.164 1.00 35.75 207 TYR A CA 1
ATOM 1584 C C . TYR A 1 207 ? -10.620 2.268 -38.744 1.00 35.75 207 TYR A C 1
ATOM 1586 O O . TYR A 1 207 ? -9.449 2.592 -38.565 1.00 35.75 207 TYR A O 1
ATOM 1594 N N . SER A 1 208 ? -11.473 2.934 -39.503 1.00 40.25 208 SER A N 1
ATOM 1595 C CA . SER A 1 208 ? -11.311 4.137 -40.302 1.00 40.25 208 SER A CA 1
ATOM 1596 C C . SER A 1 208 ? -10.668 5.324 -39.579 1.00 40.25 208 SER A C 1
ATOM 1598 O O . SER A 1 208 ? -10.981 5.633 -38.433 1.00 40.25 208 SER A O 1
ATOM 1600 N N . SER A 1 209 ? -9.825 6.017 -40.344 1.00 38.88 209 SER A N 1
ATOM 1601 C CA . SER A 1 209 ? -9.195 7.322 -40.126 1.00 38.88 209 SER A CA 1
ATOM 1602 C C . SER A 1 209 ? -9.971 8.296 -39.227 1.00 38.88 209 SER A C 1
ATOM 1604 O O . SER A 1 209 ? -10.827 9.049 -39.691 1.00 38.88 209 SER A O 1
ATOM 1606 N N . GLY A 1 210 ? -9.589 8.332 -37.952 1.00 33.97 210 GLY A N 1
ATOM 1607 C CA . GLY A 1 210 ? -9.808 9.445 -37.035 1.00 33.97 210 GLY A CA 1
ATOM 1608 C C . GLY A 1 210 ? -8.469 9.802 -36.394 1.00 33.97 210 GLY A C 1
ATOM 1609 O O . GLY A 1 210 ? -7.773 8.929 -35.882 1.00 33.97 210 GLY A O 1
ATOM 1610 N N . THR A 1 211 ? -8.067 11.067 -36.476 1.00 36.69 211 THR A N 1
ATOM 1611 C CA . THR A 1 211 ? -6.795 11.605 -35.972 1.00 36.69 211 THR A CA 1
ATOM 1612 C C . THR A 1 211 ? -6.612 11.344 -34.474 1.00 36.69 211 THR A C 1
ATOM 1614 O O . THR A 1 211 ? -7.104 12.099 -33.636 1.00 36.69 211 THR A O 1
ATOM 1617 N N . ALA A 1 212 ? -5.871 10.288 -34.135 1.00 32.88 212 ALA A N 1
ATOM 1618 C CA . ALA A 1 212 ? -5.454 9.980 -32.775 1.00 32.88 212 ALA A CA 1
ATOM 1619 C C . ALA A 1 212 ? -4.447 11.032 -32.278 1.00 32.88 212 ALA A C 1
ATOM 1621 O O . ALA A 1 212 ? -3.304 11.087 -32.727 1.00 32.88 212 ALA A O 1
ATOM 1622 N N . HIS A 1 213 ? -4.874 11.883 -31.346 1.00 35.78 213 HIS A N 1
ATOM 1623 C CA . HIS A 1 213 ? -3.975 12.744 -30.583 1.00 35.78 213 HIS A CA 1
ATOM 1624 C C . HIS A 1 213 ? -3.324 11.955 -29.433 1.00 35.78 213 HIS A C 1
ATOM 1626 O O . HIS A 1 213 ? -3.979 11.572 -28.464 1.00 35.78 213 HIS A O 1
ATOM 1632 N N . GLY A 1 214 ? -2.003 11.779 -29.532 1.00 36.44 214 GLY A N 1
ATOM 1633 C CA . GLY A 1 214 ? -1.078 11.843 -28.398 1.00 36.44 214 GLY A CA 1
ATOM 1634 C C . GLY A 1 214 ? -0.991 10.620 -27.485 1.00 36.44 214 GLY A C 1
ATOM 1635 O O . GLY A 1 214 ? -1.491 10.642 -26.357 1.00 36.44 214 GLY A O 1
ATOM 1636 N N . ALA A 1 215 ? -0.230 9.607 -27.901 1.00 39.69 215 ALA A N 1
ATOM 1637 C CA . ALA A 1 215 ? 0.711 8.992 -26.970 1.00 39.69 215 ALA A CA 1
ATOM 1638 C C . ALA A 1 215 ? 1.832 10.021 -26.772 1.00 39.69 215 ALA A C 1
ATOM 1640 O O . ALA A 1 215 ? 2.526 10.361 -27.729 1.00 39.69 215 ALA A O 1
ATOM 1641 N N . ALA A 1 216 ? 1.930 10.612 -25.581 1.00 42.16 216 ALA A N 1
ATOM 1642 C CA . ALA A 1 216 ? 2.988 11.563 -25.276 1.00 42.16 216 ALA A CA 1
ATOM 1643 C C . ALA A 1 216 ? 4.325 10.813 -25.330 1.00 42.16 216 ALA A C 1
ATOM 1645 O O . ALA A 1 216 ? 4.656 10.064 -24.413 1.00 42.16 216 ALA A O 1
ATOM 1646 N N . ALA A 1 217 ? 5.054 10.958 -26.437 1.00 49.84 217 ALA A N 1
ATOM 1647 C CA . ALA A 1 217 ? 6.442 10.543 -26.500 1.00 49.84 217 ALA A CA 1
ATOM 1648 C C . ALA A 1 217 ? 7.190 11.308 -25.402 1.00 49.84 217 ALA A C 1
ATOM 1650 O O . ALA A 1 217 ? 7.097 12.535 -25.328 1.00 49.84 217 ALA A O 1
ATOM 1651 N N . CYS A 1 218 ? 7.869 10.575 -24.521 1.00 48.69 218 CYS A N 1
ATOM 1652 C CA . CYS A 1 218 ? 8.729 11.170 -23.507 1.00 48.69 218 CYS A CA 1
ATOM 1653 C C . CYS A 1 218 ? 9.730 12.097 -24.224 1.00 48.69 218 CYS A C 1
ATOM 1655 O O . CYS A 1 218 ? 10.334 11.647 -25.205 1.00 48.69 218 CYS A O 1
ATOM 1657 N N . PRO A 1 219 ? 9.900 13.368 -23.809 1.00 55.25 219 PRO A N 1
ATOM 1658 C CA . PRO A 1 219 ? 10.878 14.247 -24.430 1.00 55.25 219 PRO A CA 1
ATOM 1659 C C . PRO A 1 219 ? 12.258 13.577 -24.359 1.00 55.25 219 PRO A C 1
ATOM 1661 O O . PRO A 1 219 ? 12.702 13.250 -23.253 1.00 55.25 219 PRO A O 1
ATOM 1664 N N . PRO A 1 220 ? 12.943 13.343 -25.494 1.00 57.81 220 PRO A N 1
ATOM 1665 C CA . PRO A 1 220 ? 14.230 12.643 -25.510 1.00 57.81 220 PRO A CA 1
ATOM 1666 C C . PRO A 1 220 ? 15.281 13.336 -24.628 1.00 57.81 220 PRO A C 1
ATOM 1668 O O . PRO A 1 220 ? 16.128 12.669 -24.033 1.00 57.81 220 PRO A O 1
ATOM 1671 N N . ASP A 1 221 ? 15.159 14.654 -24.452 1.00 63.50 221 ASP A N 1
ATOM 1672 C CA . ASP A 1 221 ? 16.053 15.452 -23.617 1.00 63.50 221 ASP A CA 1
ATOM 1673 C C . ASP A 1 221 ? 15.885 15.189 -22.118 1.00 63.50 221 ASP A C 1
ATOM 1675 O O . ASP A 1 221 ? 16.861 15.291 -21.381 1.00 63.50 221 ASP A O 1
ATOM 1679 N N . PHE A 1 222 ? 14.697 14.790 -21.646 1.00 59.84 222 PHE A N 1
ATOM 1680 C CA . PHE A 1 222 ? 14.448 14.618 -20.212 1.00 59.84 222 PHE A CA 1
ATOM 1681 C C . PHE A 1 222 ? 15.239 13.444 -19.633 1.00 59.84 222 PHE A C 1
ATOM 1683 O O . PHE A 1 222 ? 15.887 13.579 -18.598 1.00 59.84 222 PHE A O 1
ATOM 1690 N N . LEU A 1 223 ? 15.236 12.291 -20.311 1.00 58.38 223 LEU A N 1
ATOM 1691 C CA . LEU A 1 223 ? 16.020 11.132 -19.875 1.00 58.38 223 LEU A CA 1
ATOM 1692 C C . LEU A 1 223 ? 17.519 11.396 -19.988 1.00 58.38 223 LEU A C 1
ATOM 1694 O O . LEU A 1 223 ? 18.279 10.898 -19.163 1.00 58.38 223 LEU A O 1
ATOM 1698 N N . LEU A 1 224 ? 17.942 12.201 -20.963 1.00 64.88 224 LEU A N 1
ATOM 1699 C CA . LEU A 1 224 ? 19.329 12.638 -21.078 1.00 64.88 224 LEU A CA 1
ATOM 1700 C C . LEU A 1 224 ? 19.716 13.558 -19.905 1.00 64.88 224 LEU A C 1
ATOM 1702 O O . LEU A 1 224 ? 20.764 13.372 -19.293 1.00 64.88 224 LEU A O 1
ATOM 1706 N N . GLN A 1 225 ? 18.845 14.495 -19.521 1.00 63.62 225 GLN A N 1
ATOM 1707 C CA . GLN A 1 225 ? 19.048 15.392 -18.377 1.00 63.62 225 GLN A CA 1
ATOM 1708 C C . GLN A 1 225 ? 19.005 14.650 -17.036 1.00 63.62 225 GLN A C 1
ATOM 1710 O O . GLN A 1 225 ? 19.853 14.887 -16.178 1.00 63.62 225 GLN A O 1
ATOM 1715 N N . ALA A 1 226 ? 18.078 13.706 -16.874 1.00 59.34 226 ALA A N 1
ATOM 1716 C CA . ALA A 1 226 ? 17.975 12.824 -15.717 1.00 59.34 226 ALA A CA 1
ATOM 1717 C C . ALA A 1 226 ? 19.210 11.919 -15.579 1.00 59.34 226 ALA A C 1
ATOM 1719 O O . ALA A 1 226 ? 19.764 11.798 -14.483 1.00 59.34 226 ALA A O 1
ATOM 1720 N N . LYS A 1 227 ? 19.688 11.342 -16.693 1.00 62.38 227 LYS A N 1
ATOM 1721 C CA . LYS A 1 227 ? 20.942 10.574 -16.747 1.00 62.38 227 LYS A CA 1
ATOM 1722 C C . LYS A 1 227 ? 22.146 11.434 -16.349 1.00 62.38 227 LYS A C 1
ATOM 1724 O O . LYS A 1 227 ? 22.954 10.985 -15.540 1.00 62.38 227 LYS A O 1
ATOM 1729 N N . ARG A 1 228 ? 22.224 12.679 -16.835 1.00 65.00 228 ARG A N 1
ATOM 1730 C CA . ARG A 1 228 ? 23.323 13.621 -16.545 1.00 65.00 228 ARG A CA 1
ATOM 1731 C C . ARG A 1 228 ? 23.340 14.144 -15.110 1.00 65.00 228 ARG A C 1
ATOM 1733 O O . ARG A 1 228 ? 24.405 14.225 -14.509 1.00 65.00 228 ARG A O 1
ATOM 1740 N N . LEU A 1 229 ? 22.186 14.516 -14.555 1.00 57.22 229 LEU A N 1
ATOM 1741 C CA . LEU A 1 229 ? 22.099 15.181 -13.245 1.00 57.22 229 LEU A CA 1
ATOM 1742 C C . LEU A 1 229 ? 22.066 14.198 -12.072 1.00 57.22 229 LEU A C 1
ATOM 1744 O O . LEU A 1 229 ? 22.568 14.513 -10.994 1.00 57.22 229 LEU A O 1
ATOM 1748 N N . HIS A 1 230 ? 21.510 13.003 -12.277 1.00 63.91 230 HIS A N 1
ATOM 1749 C CA . HIS A 1 230 ? 21.244 12.066 -11.186 1.00 63.91 230 HIS A CA 1
ATOM 1750 C C . HIS A 1 230 ? 21.909 10.702 -11.364 1.00 63.91 230 HIS A C 1
ATOM 1752 O O . HIS A 1 230 ? 21.681 9.833 -10.526 1.00 63.91 230 HIS A O 1
ATOM 1758 N N . GLY A 1 231 ? 22.776 10.508 -12.369 1.00 65.31 231 GLY A N 1
ATOM 1759 C CA . GLY A 1 231 ? 23.432 9.224 -12.654 1.00 65.31 231 GLY A CA 1
ATOM 1760 C C . GLY A 1 231 ? 24.010 8.536 -11.411 1.00 65.31 231 GLY A C 1
ATOM 1761 O O . GLY A 1 231 ? 23.696 7.380 -11.146 1.00 65.31 231 GLY A O 1
ATOM 1762 N N . CYS A 1 232 ? 24.737 9.264 -10.556 1.00 67.12 232 CYS A N 1
ATOM 1763 C CA . CYS A 1 232 ? 25.285 8.716 -9.308 1.00 67.12 232 CYS A CA 1
ATOM 1764 C C . CYS A 1 232 ? 24.218 8.357 -8.252 1.00 67.12 232 CYS A C 1
ATOM 1766 O O . CYS A 1 232 ? 24.384 7.376 -7.527 1.00 67.12 232 CYS A O 1
ATOM 1768 N N . GLN A 1 233 ? 23.136 9.135 -8.132 1.00 67.50 233 GLN A N 1
ATOM 1769 C CA . GLN A 1 233 ? 22.053 8.878 -7.169 1.00 67.50 233 GLN A CA 1
ATOM 1770 C C . GLN A 1 233 ? 21.140 7.743 -7.634 1.00 67.50 233 GLN A C 1
ATOM 1772 O O . GLN A 1 233 ? 20.848 6.847 -6.849 1.00 67.50 233 GLN A O 1
ATOM 1777 N N . VAL A 1 234 ? 20.760 7.739 -8.912 1.00 67.94 234 VAL A N 1
ATOM 1778 C CA . VAL A 1 234 ? 19.983 6.668 -9.546 1.00 67.94 234 VAL A CA 1
ATOM 1779 C C . VAL A 1 234 ? 20.750 5.359 -9.466 1.00 67.94 234 VAL A C 1
ATOM 1781 O O . VAL A 1 234 ? 20.198 4.362 -9.014 1.00 67.94 234 VAL A O 1
ATOM 1784 N N . ARG A 1 235 ? 22.047 5.372 -9.793 1.00 70.00 235 ARG A N 1
ATOM 1785 C CA . ARG A 1 235 ? 22.933 4.216 -9.629 1.00 70.00 235 ARG A CA 1
ATOM 1786 C C . ARG A 1 235 ? 22.965 3.733 -8.185 1.00 70.00 235 ARG A C 1
ATOM 1788 O O . ARG A 1 235 ? 22.830 2.542 -7.945 1.00 70.00 235 ARG A O 1
ATOM 1795 N N . ARG A 1 236 ? 23.097 4.635 -7.208 1.00 73.44 236 ARG A N 1
ATOM 1796 C CA . ARG A 1 236 ? 23.074 4.262 -5.786 1.00 73.44 236 ARG A CA 1
ATOM 1797 C C . ARG A 1 236 ? 21.737 3.641 -5.375 1.00 73.44 236 ARG A C 1
ATOM 1799 O O . ARG A 1 236 ? 21.756 2.647 -4.660 1.00 73.44 236 ARG A O 1
ATOM 1806 N N . CYS A 1 237 ? 20.611 4.181 -5.837 1.00 67.69 237 CYS A N 1
ATOM 1807 C CA . CYS A 1 237 ? 19.289 3.610 -5.581 1.00 67.69 237 CYS A CA 1
ATOM 1808 C C . CYS A 1 237 ? 19.116 2.243 -6.255 1.00 67.69 237 CYS A C 1
ATOM 1810 O O . CYS A 1 237 ? 18.658 1.313 -5.604 1.00 67.69 237 CYS A O 1
ATOM 1812 N N . LEU A 1 238 ? 19.537 2.076 -7.511 1.00 70.81 238 LEU A N 1
ATOM 1813 C CA . LEU A 1 238 ? 19.479 0.789 -8.211 1.00 70.81 238 LEU A CA 1
ATOM 1814 C C . LEU A 1 238 ? 20.389 -0.260 -7.563 1.00 70.81 238 LEU A C 1
ATOM 1816 O O . LEU A 1 238 ? 19.969 -1.396 -7.384 1.00 70.81 238 LEU A O 1
ATOM 1820 N N . LEU A 1 239 ? 21.592 0.125 -7.128 1.00 72.81 239 LEU A N 1
ATOM 1821 C CA . LEU A 1 239 ? 22.486 -0.750 -6.363 1.00 72.81 239 LEU A CA 1
ATOM 1822 C C . LEU A 1 239 ? 21.890 -1.127 -5.000 1.00 72.81 239 LEU A C 1
ATOM 1824 O O . LEU A 1 239 ? 22.077 -2.249 -4.544 1.00 72.81 239 LEU A O 1
ATOM 1828 N N . GLN A 1 240 ? 21.157 -0.220 -4.348 1.00 71.94 240 GLN A N 1
ATOM 1829 C CA . GLN A 1 240 ? 20.419 -0.535 -3.121 1.00 71.94 240 GLN A CA 1
ATOM 1830 C C . GLN A 1 240 ? 19.260 -1.497 -3.385 1.00 71.94 240 GLN A C 1
ATOM 1832 O O . GLN A 1 240 ? 19.037 -2.391 -2.577 1.00 71.94 240 GLN A O 1
ATOM 1837 N N . VAL A 1 241 ? 18.556 -1.347 -4.510 1.00 70.06 241 VAL A N 1
ATOM 1838 C CA . VAL A 1 241 ? 17.500 -2.277 -4.933 1.00 70.06 241 VAL A CA 1
ATOM 1839 C C . VAL A 1 241 ? 18.085 -3.650 -5.251 1.00 70.06 241 VAL A C 1
ATOM 1841 O O . VAL A 1 241 ? 17.536 -4.640 -4.787 1.00 70.06 241 VAL A O 1
ATOM 1844 N N . LEU A 1 242 ? 19.215 -3.730 -5.958 1.00 68.62 242 LEU A N 1
ATOM 1845 C CA . LEU A 1 242 ? 19.926 -4.993 -6.184 1.00 68.62 242 LEU A CA 1
ATOM 1846 C C . LEU A 1 242 ? 20.369 -5.646 -4.887 1.00 68.62 242 LEU A C 1
ATOM 1848 O O . LEU A 1 242 ? 20.076 -6.811 -4.660 1.00 68.62 242 LEU A O 1
ATOM 1852 N N . ALA A 1 243 ? 21.015 -4.883 -4.006 1.00 71.19 243 ALA A N 1
ATOM 1853 C CA . ALA A 1 243 ? 21.435 -5.396 -2.712 1.00 71.19 243 ALA A CA 1
ATOM 1854 C C . ALA A 1 243 ? 20.234 -5.868 -1.877 1.00 71.19 243 ALA A C 1
ATOM 1856 O O . ALA A 1 243 ? 20.338 -6.862 -1.162 1.00 71.19 243 ALA A O 1
ATOM 1857 N N . ALA A 1 244 ? 19.090 -5.182 -1.973 1.00 65.50 244 ALA A N 1
ATOM 1858 C CA . ALA A 1 244 ? 17.852 -5.600 -1.329 1.00 65.50 244 ALA A CA 1
ATOM 1859 C C . ALA A 1 244 ? 17.293 -6.886 -1.953 1.00 65.50 244 ALA A C 1
ATOM 1861 O O . ALA A 1 244 ? 16.907 -7.776 -1.207 1.00 65.50 244 ALA A O 1
ATOM 1862 N N . LEU A 1 245 ? 17.298 -7.013 -3.283 1.00 64.25 245 LEU A N 1
ATOM 1863 C CA . LEU A 1 245 ? 16.881 -8.223 -3.999 1.00 64.25 245 LEU A CA 1
ATOM 1864 C C . LEU A 1 245 ? 17.768 -9.429 -3.653 1.00 64.25 245 LEU A C 1
ATOM 1866 O O . LEU A 1 245 ? 17.238 -10.499 -3.363 1.00 64.25 245 LEU A O 1
ATOM 1870 N N . ASP A 1 246 ? 19.089 -9.243 -3.588 1.00 66.19 246 ASP A N 1
ATOM 1871 C CA . ASP A 1 246 ? 20.049 -10.278 -3.180 1.00 66.19 246 ASP A CA 1
ATOM 1872 C C . ASP A 1 246 ? 19.881 -10.673 -1.705 1.00 66.19 246 ASP A C 1
ATOM 1874 O O . ASP A 1 246 ? 19.995 -11.847 -1.339 1.00 66.19 246 ASP A O 1
ATOM 1878 N N . ALA A 1 247 ? 19.582 -9.699 -0.839 1.00 67.75 247 ALA A N 1
ATOM 1879 C CA . ALA A 1 247 ? 19.314 -9.940 0.576 1.00 67.75 247 ALA A CA 1
ATOM 1880 C C . ALA A 1 247 ? 17.953 -10.614 0.814 1.00 67.75 247 ALA A C 1
ATOM 1882 O O . ALA A 1 247 ? 17.788 -11.307 1.820 1.00 67.75 247 ALA A O 1
ATOM 1883 N N . PHE A 1 248 ? 16.993 -10.461 -0.103 1.00 60.22 248 PHE A N 1
ATOM 1884 C CA . PHE A 1 248 ? 15.635 -10.998 0.014 1.00 60.22 248 PHE A CA 1
ATOM 1885 C C . PHE A 1 248 ? 15.540 -12.503 -0.275 1.00 60.22 248 PHE A C 1
ATOM 1887 O O . PHE A 1 248 ? 14.494 -12.995 -0.683 1.00 60.22 248 PHE A O 1
ATOM 1894 N N . LYS A 1 249 ? 16.603 -13.277 -0.040 1.00 61.19 249 LYS A N 1
ATOM 1895 C CA . LYS A 1 249 ? 16.554 -14.741 -0.117 1.00 61.19 249 LYS A CA 1
ATOM 1896 C C . LYS A 1 249 ? 15.649 -15.251 1.020 1.00 61.19 249 LYS A C 1
ATOM 1898 O O . LYS A 1 249 ? 16.060 -15.184 2.183 1.00 61.19 249 LYS A O 1
ATOM 1903 N N . PRO A 1 250 ? 14.411 -15.713 0.751 1.00 51.91 250 PRO A N 1
ATOM 1904 C CA . PRO A 1 250 ? 13.466 -16.013 1.818 1.00 51.91 250 PRO A CA 1
ATOM 1905 C C . PRO A 1 250 ? 13.976 -17.191 2.652 1.00 51.91 250 PRO A C 1
ATOM 1907 O O . PRO A 1 250 ? 14.364 -18.229 2.123 1.00 51.91 250 PRO A O 1
ATOM 1910 N N . GLN A 1 251 ? 13.954 -17.047 3.976 1.00 43.56 251 GLN A N 1
ATOM 1911 C CA . GLN A 1 251 ? 14.418 -18.074 4.918 1.00 43.56 251 GLN A CA 1
ATOM 1912 C C . GLN A 1 251 ? 13.382 -19.197 5.158 1.00 43.56 251 GLN A C 1
ATOM 1914 O O . GLN A 1 251 ? 13.372 -19.809 6.223 1.00 43.56 251 GLN A O 1
ATOM 1919 N N . GLY A 1 252 ? 12.485 -19.481 4.206 1.00 52.06 252 GLY A N 1
ATOM 1920 C CA . GLY A 1 252 ? 11.347 -20.381 4.430 1.00 52.06 252 GLY A CA 1
ATOM 1921 C C . GLY A 1 252 ? 10.849 -21.130 3.194 1.00 52.06 252 GLY A C 1
ATOM 1922 O O . GLY A 1 252 ? 11.110 -20.738 2.064 1.00 52.06 252 GLY A O 1
ATOM 1923 N N . ALA A 1 253 ? 10.099 -22.209 3.447 1.00 34.22 253 ALA A N 1
ATOM 1924 C CA . ALA A 1 253 ? 9.675 -23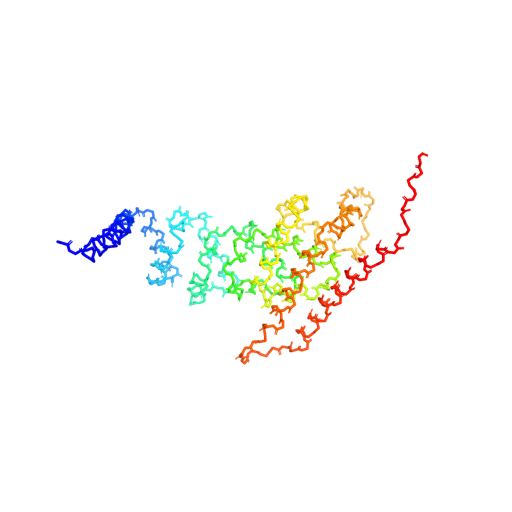.262 2.514 1.00 34.22 253 ALA A CA 1
ATOM 1925 C C . ALA A 1 253 ? 8.647 -22.865 1.431 1.00 34.22 253 ALA A C 1
ATOM 1927 O O . ALA A 1 253 ? 8.035 -23.741 0.821 1.00 34.22 253 ALA A O 1
ATOM 1928 N N . VAL A 1 254 ? 8.433 -21.573 1.178 1.00 47.69 254 VAL A N 1
ATOM 1929 C CA . VAL A 1 254 ? 7.732 -21.168 -0.046 1.00 47.69 254 VAL A CA 1
ATOM 1930 C C . VAL A 1 254 ? 8.743 -21.333 -1.166 1.00 47.69 254 VAL A C 1
ATOM 1932 O O . VAL A 1 254 ? 9.809 -20.732 -1.092 1.00 47.69 254 VAL A O 1
ATOM 1935 N N . GLU A 1 255 ? 8.425 -22.181 -2.142 1.00 46.94 255 GLU A N 1
ATOM 1936 C CA . GLU A 1 255 ? 9.260 -22.512 -3.297 1.00 46.94 255 GLU A CA 1
ATOM 1937 C C . GLU A 1 255 ? 9.663 -21.218 -4.024 1.00 46.94 255 GLU A C 1
ATOM 1939 O O . GLU A 1 255 ? 8.940 -20.656 -4.850 1.00 46.94 255 GLU A O 1
ATOM 1944 N N . TRP A 1 256 ? 10.788 -20.661 -3.586 1.00 56.00 256 TRP A N 1
ATOM 1945 C CA . TRP A 1 256 ? 11.421 -19.509 -4.184 1.00 56.00 256 TRP A CA 1
ATOM 1946 C C . TRP A 1 256 ? 12.039 -20.012 -5.469 1.00 56.00 256 TRP A C 1
ATOM 1948 O O . TRP A 1 256 ? 12.973 -20.816 -5.439 1.00 56.00 256 TRP A O 1
ATOM 1958 N N . ASP A 1 257 ? 11.492 -19.559 -6.591 1.00 69.94 257 ASP A N 1
ATOM 1959 C CA . ASP A 1 257 ? 12.106 -19.787 -7.885 1.00 69.94 257 ASP A CA 1
ATOM 1960 C C . ASP A 1 257 ? 13.396 -18.962 -7.940 1.00 69.94 257 ASP A C 1
ATOM 1962 O O . ASP A 1 257 ? 13.418 -17.797 -8.347 1.00 69.94 257 ASP A O 1
ATOM 1966 N N . ALA A 1 258 ? 14.471 -19.567 -7.434 1.00 69.50 258 ALA A N 1
ATOM 1967 C CA . ALA A 1 258 ? 15.793 -18.970 -7.395 1.00 69.50 258 ALA A CA 1
ATOM 1968 C C . ALA A 1 258 ? 16.235 -18.526 -8.792 1.00 69.50 258 ALA A C 1
ATOM 1970 O O . ALA A 1 258 ? 16.890 -17.495 -8.903 1.00 69.50 258 ALA A O 1
ATOM 1971 N N . ALA A 1 259 ? 15.799 -19.228 -9.845 1.00 71.62 259 ALA A N 1
ATOM 1972 C CA . ALA A 1 259 ? 16.108 -18.857 -11.216 1.00 71.62 259 ALA A CA 1
ATOM 1973 C C . ALA A 1 259 ? 15.409 -17.551 -11.620 1.00 71.62 259 ALA A C 1
ATOM 1975 O O . ALA A 1 259 ? 16.032 -16.693 -12.242 1.00 71.62 259 ALA A O 1
ATOM 1976 N N . ALA A 1 260 ? 14.147 -17.343 -11.231 1.00 62.94 260 ALA A N 1
ATOM 1977 C CA . ALA A 1 260 ? 13.441 -16.088 -11.503 1.00 62.94 260 ALA A CA 1
ATOM 1978 C C . ALA A 1 260 ? 14.059 -14.893 -10.754 1.00 62.94 260 ALA A C 1
ATOM 1980 O O . ALA A 1 260 ? 14.158 -13.800 -11.311 1.00 62.94 260 ALA A O 1
ATOM 1981 N N . ALA A 1 261 ? 14.505 -15.100 -9.513 1.00 63.84 261 ALA A N 1
ATOM 1982 C CA . ALA A 1 261 ? 15.179 -14.068 -8.728 1.00 63.84 261 ALA A CA 1
ATOM 1983 C C . ALA A 1 261 ? 16.572 -13.728 -9.270 1.00 63.84 261 ALA A C 1
ATOM 1985 O O . ALA A 1 261 ? 16.893 -12.551 -9.412 1.00 63.84 261 ALA A O 1
ATOM 1986 N N . GLU A 1 262 ? 17.368 -14.738 -9.629 1.00 73.25 262 GLU A N 1
ATOM 1987 C CA . GLU A 1 262 ? 18.659 -14.546 -10.299 1.00 73.25 262 GLU A CA 1
ATOM 1988 C C . GLU A 1 262 ? 18.483 -13.838 -11.645 1.00 73.25 262 GLU A C 1
ATOM 1990 O O . GLU A 1 262 ? 19.259 -12.945 -11.970 1.00 73.25 262 GLU A O 1
ATOM 1995 N N . THR A 1 263 ? 17.420 -14.157 -12.391 1.00 74.50 263 THR A N 1
ATOM 1996 C CA . THR A 1 263 ? 17.082 -13.460 -13.642 1.00 74.50 263 THR A CA 1
ATOM 1997 C C . THR A 1 263 ? 16.736 -11.992 -13.384 1.00 74.50 263 THR A C 1
ATOM 1999 O O . THR A 1 263 ? 17.246 -11.115 -14.072 1.00 74.50 263 THR A O 1
ATOM 2002 N N . ALA A 1 264 ? 15.922 -11.692 -12.366 1.00 62.84 264 ALA A N 1
ATOM 2003 C CA . ALA A 1 264 ? 15.578 -10.314 -12.019 1.00 62.84 264 ALA A CA 1
ATOM 2004 C C . ALA A 1 264 ? 16.798 -9.513 -11.529 1.00 62.84 264 ALA A C 1
ATOM 2006 O O . ALA A 1 264 ? 16.969 -8.358 -11.918 1.00 62.84 264 ALA A O 1
ATOM 2007 N N . ALA A 1 265 ? 17.667 -10.120 -10.715 1.00 70.12 265 ALA A N 1
ATOM 2008 C CA . ALA A 1 265 ? 18.920 -9.508 -10.281 1.00 70.12 265 ALA A CA 1
ATOM 2009 C C . ALA A 1 265 ? 19.862 -9.263 -11.471 1.00 70.12 265 ALA A C 1
ATOM 2011 O O . ALA A 1 265 ? 20.418 -8.173 -11.599 1.00 70.12 265 ALA A O 1
ATOM 2012 N N . ALA A 1 266 ? 19.981 -10.224 -12.392 1.00 74.69 266 ALA A N 1
ATOM 2013 C CA . ALA A 1 266 ? 20.764 -10.071 -13.615 1.00 74.69 266 ALA A CA 1
ATOM 2014 C C . ALA A 1 266 ? 20.212 -8.960 -14.524 1.00 74.69 266 ALA A C 1
ATOM 2016 O O . ALA A 1 266 ? 20.991 -8.158 -15.033 1.00 74.69 266 ALA A O 1
ATOM 2017 N N . ASP A 1 267 ? 18.890 -8.855 -14.678 1.00 68.44 267 ASP A N 1
ATOM 2018 C CA . ASP A 1 267 ? 18.241 -7.796 -15.461 1.00 68.44 267 ASP A CA 1
ATOM 2019 C C . ASP A 1 267 ? 18.500 -6.407 -14.863 1.00 68.44 267 ASP A C 1
ATOM 2021 O O . ASP A 1 267 ? 18.810 -5.457 -15.587 1.00 68.44 267 ASP A O 1
ATOM 2025 N N . VAL A 1 268 ? 18.406 -6.272 -13.537 1.00 66.00 268 VAL A N 1
ATOM 2026 C CA . VAL A 1 268 ? 18.681 -4.997 -12.865 1.00 66.00 268 VAL A CA 1
ATOM 2027 C C . VAL A 1 268 ? 20.179 -4.672 -12.914 1.00 66.00 268 VAL A C 1
ATOM 2029 O O . VAL A 1 268 ? 20.531 -3.522 -13.172 1.00 66.00 268 VAL A O 1
ATOM 2032 N N . GLN A 1 269 ? 21.074 -5.652 -12.760 1.00 75.38 269 GLN A N 1
ATOM 2033 C CA . GLN A 1 269 ? 22.516 -5.444 -12.930 1.00 75.38 269 GLN A CA 1
ATOM 2034 C C . GLN A 1 269 ? 22.853 -5.040 -14.368 1.00 75.38 269 GLN A C 1
ATOM 2036 O O . GLN A 1 269 ? 23.611 -4.098 -14.577 1.00 75.38 269 GLN A O 1
ATOM 2041 N N . HIS A 1 270 ? 22.224 -5.662 -15.364 1.00 74.94 270 HIS A N 1
ATOM 2042 C CA . HIS A 1 270 ? 22.375 -5.279 -16.763 1.00 74.94 270 HIS A CA 1
ATOM 2043 C C . HIS A 1 270 ? 21.874 -3.848 -17.024 1.00 74.94 270 HIS A C 1
ATOM 2045 O O . HIS A 1 270 ? 22.498 -3.105 -17.784 1.00 74.94 270 HIS A O 1
ATOM 2051 N N . ALA A 1 271 ? 20.785 -3.422 -16.374 1.00 63.00 271 ALA A N 1
ATOM 2052 C CA . ALA A 1 271 ? 20.316 -2.037 -16.434 1.00 63.00 271 ALA A CA 1
ATOM 2053 C C . ALA A 1 271 ? 21.334 -1.055 -15.818 1.00 63.00 271 ALA A C 1
ATOM 2055 O O . ALA A 1 271 ? 21.585 0.009 -16.390 1.00 63.00 271 ALA A O 1
ATOM 2056 N N . ILE A 1 272 ? 21.972 -1.422 -14.701 1.00 69.56 272 ILE A N 1
ATOM 2057 C CA . ILE A 1 272 ? 23.061 -0.636 -14.097 1.00 69.56 272 ILE A CA 1
ATOM 2058 C C . ILE A 1 272 ? 24.271 -0.566 -15.029 1.00 69.56 272 ILE A C 1
ATOM 2060 O O . ILE A 1 272 ? 24.791 0.521 -15.263 1.00 69.56 272 ILE A O 1
ATOM 2064 N N . ASP A 1 273 ? 24.686 -1.685 -15.616 1.00 74.06 273 ASP A N 1
ATOM 2065 C CA . ASP A 1 273 ? 25.815 -1.727 -16.547 1.00 74.06 273 ASP A CA 1
ATOM 2066 C C . ASP A 1 273 ? 25.527 -0.914 -17.820 1.00 74.06 273 ASP A C 1
ATOM 2068 O O . ASP A 1 273 ? 26.419 -0.274 -18.381 1.00 74.06 273 ASP A O 1
ATOM 2072 N N . GLY A 1 274 ? 24.272 -0.915 -18.282 1.00 71.31 274 GLY A N 1
ATOM 2073 C CA . GLY A 1 274 ? 23.803 -0.079 -19.386 1.00 71.31 274 GLY A CA 1
ATOM 2074 C C . GLY A 1 274 ? 23.838 1.414 -19.053 1.00 71.31 274 GLY A C 1
ATOM 2075 O O . GLY A 1 274 ? 24.217 2.223 -19.902 1.00 71.31 274 GLY A O 1
ATOM 2076 N N . LEU A 1 275 ? 23.501 1.785 -17.814 1.00 62.12 275 LEU A N 1
ATOM 2077 C CA . LEU A 1 275 ? 23.671 3.146 -17.299 1.00 62.12 275 LEU A CA 1
ATOM 2078 C C . LEU A 1 275 ? 25.152 3.538 -17.221 1.00 62.12 275 LEU A C 1
ATOM 2080 O O . LEU A 1 275 ? 25.502 4.625 -17.675 1.00 62.12 275 LEU A O 1
ATOM 2084 N N . ASP A 1 276 ? 26.018 2.656 -16.715 1.00 70.12 276 ASP A N 1
ATOM 2085 C CA . ASP A 1 276 ? 27.460 2.905 -16.602 1.00 70.12 276 ASP A CA 1
ATOM 2086 C C . ASP A 1 276 ? 28.107 3.069 -17.994 1.00 70.12 276 ASP A C 1
ATOM 2088 O O . ASP A 1 276 ? 28.880 4.004 -18.201 1.00 70.12 276 ASP A O 1
ATOM 2092 N N . ARG A 1 277 ? 27.731 2.249 -18.988 1.00 73.88 277 ARG A N 1
ATOM 2093 C CA . ARG A 1 277 ? 28.182 2.425 -20.384 1.00 73.88 277 ARG A CA 1
ATOM 2094 C C . ARG A 1 277 ? 27.701 3.738 -20.993 1.00 73.88 277 ARG A C 1
ATOM 2096 O O . ARG A 1 277 ? 28.506 4.458 -21.569 1.00 73.88 277 ARG A O 1
ATOM 2103 N N . ALA A 1 278 ? 26.426 4.085 -20.816 1.00 67.31 278 ALA A N 1
ATOM 2104 C CA . ALA A 1 278 ? 25.893 5.349 -21.322 1.00 67.31 278 ALA A CA 1
ATOM 2105 C C . ALA A 1 278 ? 26.594 6.570 -20.696 1.00 67.31 278 ALA A C 1
ATOM 2107 O O . ALA A 1 278 ? 26.840 7.556 -21.386 1.00 67.31 278 ALA A O 1
ATOM 2108 N N . LEU A 1 279 ? 26.948 6.499 -19.407 1.00 65.62 279 LEU A N 1
ATOM 2109 C CA . LEU A 1 279 ? 27.720 7.539 -18.722 1.00 65.62 279 LEU A CA 1
ATOM 2110 C C . LEU A 1 279 ? 29.167 7.626 -19.238 1.00 65.62 279 LEU A C 1
ATOM 2112 O O . LEU A 1 279 ? 29.698 8.727 -19.374 1.00 65.62 279 LEU A O 1
ATOM 2116 N N . LEU A 1 280 ? 29.806 6.490 -19.536 1.00 77.31 280 LEU A N 1
ATOM 2117 C CA . LEU A 1 280 ? 31.159 6.444 -20.101 1.00 77.31 280 LEU A CA 1
ATOM 2118 C C . LEU A 1 280 ? 31.207 6.972 -21.540 1.00 77.31 280 LEU A C 1
ATOM 2120 O O . LEU A 1 280 ? 32.119 7.732 -21.870 1.00 77.31 280 LEU A O 1
ATOM 2124 N N . ASP A 1 281 ? 30.225 6.626 -22.373 1.00 77.12 281 ASP A N 1
ATOM 2125 C CA . ASP A 1 281 ? 30.120 7.128 -23.746 1.00 77.12 281 ASP A CA 1
ATOM 2126 C C . ASP A 1 281 ? 29.916 8.654 -23.767 1.00 77.12 281 ASP A C 1
ATOM 2128 O O . ASP A 1 281 ? 30.482 9.341 -24.617 1.00 77.12 281 ASP A O 1
ATOM 2132 N N . GLU A 1 282 ? 29.196 9.222 -22.790 1.00 67.94 282 GLU A N 1
ATOM 2133 C CA . GLU A 1 282 ? 29.071 10.679 -22.644 1.00 67.94 282 GLU A CA 1
ATOM 2134 C C . GLU A 1 282 ? 30.377 11.370 -22.226 1.00 67.94 282 GLU A C 1
ATOM 2136 O O . GLU A 1 282 ? 30.634 12.485 -22.676 1.00 67.94 282 GLU A O 1
ATOM 2141 N N . GLN A 1 283 ? 31.230 10.733 -21.413 1.00 74.31 283 GLN A N 1
ATOM 2142 C CA . GLN A 1 283 ? 32.542 11.300 -21.059 1.00 74.31 283 GLN A CA 1
ATOM 2143 C C . GLN A 1 283 ? 33.503 11.370 -22.254 1.00 74.31 283 GLN A C 1
ATOM 2145 O O . GLN A 1 283 ? 34.420 12.190 -22.254 1.00 74.31 283 GLN A O 1
ATOM 2150 N N . HIS A 1 284 ? 33.292 10.523 -23.264 1.00 76.62 284 HIS A N 1
ATOM 2151 C CA . HIS A 1 284 ? 34.114 10.458 -24.473 1.00 76.62 284 HIS A CA 1
ATOM 2152 C C . HIS A 1 284 ? 33.458 11.133 -25.684 1.00 76.62 284 HIS A C 1
ATOM 2154 O O . HIS A 1 284 ? 34.094 11.248 -26.735 1.00 76.62 284 HIS A O 1
ATOM 2160 N N . ALA A 1 285 ? 32.214 11.606 -25.558 1.00 67.25 285 ALA A N 1
ATOM 2161 C CA . ALA A 1 285 ? 31.573 12.391 -26.598 1.00 67.25 285 ALA A CA 1
ATOM 2162 C C . ALA A 1 285 ? 32.345 13.714 -26.773 1.00 67.25 285 ALA A C 1
ATOM 2164 O O . ALA A 1 285 ? 32.560 14.431 -25.790 1.00 67.25 285 ALA A O 1
ATOM 2165 N N . PRO A 1 286 ? 32.788 14.060 -27.999 1.00 62.31 286 PRO A N 1
ATOM 2166 C CA . PRO A 1 286 ? 33.474 15.321 -28.233 1.00 62.31 286 PRO A CA 1
ATOM 2167 C C . PRO A 1 286 ? 32.568 16.474 -27.777 1.00 62.31 286 PRO A C 1
ATOM 2169 O O . PRO A 1 286 ? 31.352 16.396 -27.981 1.00 62.31 286 PRO A O 1
ATOM 2172 N N . PRO A 1 287 ? 33.121 17.536 -27.159 1.00 61.56 287 PRO A N 1
ATOM 2173 C CA . PRO A 1 287 ? 32.323 18.682 -26.754 1.00 61.56 287 PRO A CA 1
ATOM 2174 C C . PRO A 1 287 ? 31.577 19.181 -27.988 1.00 61.56 287 PRO A C 1
ATOM 2176 O O . PRO A 1 287 ? 32.202 19.544 -28.986 1.00 61.56 287 PRO A O 1
ATOM 2179 N N . TYR A 1 288 ? 30.245 19.127 -2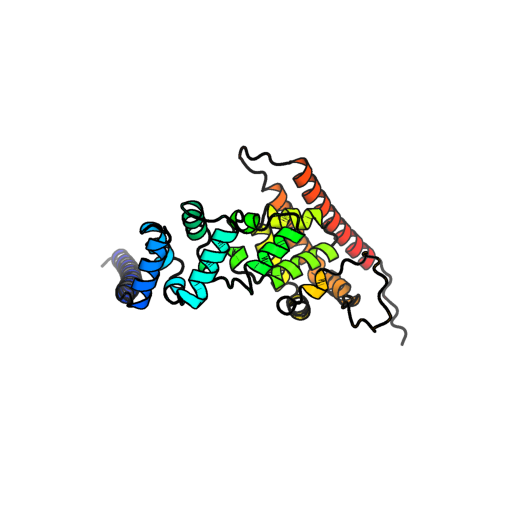7.939 1.00 47.50 288 TYR A N 1
ATOM 2180 C CA . TYR A 1 288 ? 29.402 19.616 -29.020 1.00 47.50 288 TYR A CA 1
ATOM 2181 C C . TYR A 1 288 ? 29.835 21.048 -29.337 1.00 47.50 288 TYR A C 1
ATOM 2183 O O . TYR A 1 288 ? 29.722 21.943 -28.497 1.00 47.50 288 TYR A O 1
ATOM 2191 N N . VAL A 1 289 ? 30.373 21.250 -30.540 1.00 41.44 289 VAL A N 1
ATOM 2192 C CA . VAL A 1 289 ? 30.620 22.582 -31.080 1.00 41.44 289 VAL A CA 1
ATOM 2193 C C . VAL A 1 289 ? 29.246 23.213 -31.233 1.00 41.44 289 VAL A C 1
ATOM 2195 O O . VAL A 1 289 ? 28.452 22.799 -32.075 1.00 41.44 289 VAL A O 1
ATOM 2198 N N . VAL A 1 290 ? 28.939 24.172 -30.364 1.00 39.09 290 VAL A N 1
ATOM 2199 C CA . VAL A 1 290 ? 27.769 25.033 -30.514 1.00 39.09 290 VAL A CA 1
ATOM 2200 C C . VAL A 1 290 ? 28.017 25.853 -31.777 1.00 39.09 290 VAL A C 1
ATOM 2202 O O . VAL A 1 290 ? 28.766 26.828 -31.750 1.00 39.09 290 VAL A O 1
ATOM 2205 N N . CYS A 1 291 ? 27.472 25.406 -32.909 1.00 40.28 291 CYS A N 1
ATOM 2206 C CA . CYS A 1 291 ? 27.445 26.212 -34.122 1.00 40.28 291 CYS A CA 1
ATOM 2207 C C . CYS A 1 291 ? 26.546 27.422 -33.848 1.00 40.28 291 CYS A C 1
ATOM 2209 O O . CYS A 1 291 ? 25.350 27.255 -33.603 1.00 40.28 291 CYS A O 1
ATOM 2211 N N . ALA A 1 292 ? 27.171 28.601 -33.812 1.00 46.09 292 ALA A N 1
ATOM 2212 C CA . ALA A 1 292 ? 26.522 29.904 -33.709 1.00 46.09 292 ALA A CA 1
ATOM 2213 C C . ALA A 1 292 ? 25.759 30.268 -34.989 1.00 46.09 292 ALA A C 1
ATOM 2215 O O . ALA A 1 292 ? 26.193 29.823 -36.078 1.00 46.09 292 ALA A O 1
#

InterPro domains:
  IPR003690 Transcription termination factor, mitochondrial/chloroplastic [PF02536] (41-169)
  IPR038538 MTERF superfamily, mitochondrial/chloroplastic [G3DSA:1.25.70.10] (12-191)

Sequence (292 aa):
MSVASRLTRRTIASAVKGLHRLVMLLSSMRHTSATTQYVSSYLQRQGIDSFTLEYLQITRPFVFRLSVARDIEPVLSWLRSVGCGGDKLVDLVRHAPGILSASVDDHLEPLAALVQEAGGRPQNVLGMCCPGIFEVPVGQLAAARLVLRHMGASEGAVSQLLLRAPDVYVQLTQALMHLFPDWMQQHQLSPWNSSKWMAAPGSSSSYSSGTAHGAAACPPDFLLQAKRLHGCQVRRCLLQVLAALDAFKPQGAVEWDAAAAETAAADVQHAIDGLDRALLDEQHAPPYVVCA

Radius of gyration: 25.07 Å; chains: 1; bounding box: 56×53×90 Å